Protein AF-A0A6H9L260-F1 (afdb_monomer_lite)

Sequence (245 aa):
MKNQIIHLTITLCLLLTAKIVCAQRAIHHPGGEHRLAELWNWAQKTAREGKKSSGFWIGYSFNRRMAENSWMGSFYSGKQKSVHQLCEVVYGITDDDPYNSDDSDISIKNLARHEIYHGKTGDRIGKDVEKEIAVMFYIERQNTGKFKLEKIKLSNLTLYMNLREAPVYWLGKINTDVSLNFLMKMFIENDETKIQKKLIHAISSHDRPQKVLPFLRKIILGQMKTDSKMRLRNKSRPQQKTITA

Secondary structure (DSSP, 8-state):
-HHHHHHHHHHHHHTS---------PEEPSSSS--HHHHHHHHHHHHHH-SS-SEEEEEEEEEEEEETT---S----S--TTPEEHHHHHHS-----TT-STTHHHHHHHHHHHHHH----TT--PPEEEEEEEEEEEEEEPTTS-EEEEEEEEEETTSEE--TT--EEEEEE--HHHHHHHHHHHHHH---HHHHHHHHHHHHTSS-HHHHHHHHHHHHTTHHHHHHHHHHHHHTS--------

Foldseek 3Di:
DVVVVVVVVVVVVVVPDPPVVPDQAADEDPDDDDQPVVLVVVVVVVQLVDDDDQWAKEKEKEKDKAAPLDWFFDADPDPPVNWDQLCCRYVVDQDPQPQPPPVHSPPSVVVVVVVVPPPDDPPPRHDIDIFIKMWMWIWGQDPVRDIDTDDITIGGSSHTDDRVSHHYHYHYYDYLVSQLVVLLVVLLVDPDPVVNVRSLVVNVRRPCCVPNVVSVVCVVVVVSVVVSVVVVVVVPDPPPPPPDD

Structure (mmCIF, N/CA/C/O backbone):
data_AF-A0A6H9L260-F1
#
_entry.id   AF-A0A6H9L260-F1
#
loop_
_atom_site.group_PDB
_atom_site.id
_atom_site.type_symbol
_atom_site.label_atom_id
_atom_site.label_alt_id
_atom_site.label_comp_id
_atom_site.label_asym_id
_atom_site.label_entity_id
_atom_site.label_seq_id
_atom_site.pdbx_PDB_ins_code
_atom_site.Cartn_x
_atom_site.Cartn_y
_atom_site.Cartn_z
_atom_site.occupancy
_atom_site.B_iso_or_equiv
_atom_site.auth_seq_id
_atom_site.auth_comp_id
_atom_site.auth_asym_id
_atom_site.auth_atom_id
_atom_site.pdbx_PDB_model_num
ATOM 1 N N . MET A 1 1 ? -7.194 -57.797 27.474 1.00 55.44 1 MET A N 1
ATOM 2 C CA . MET A 1 1 ? -7.289 -56.335 27.722 1.00 55.44 1 MET A CA 1
ATOM 3 C C . MET A 1 1 ? -6.075 -55.525 27.255 1.00 55.44 1 MET A C 1
ATOM 5 O O . MET A 1 1 ? -6.280 -54.402 26.822 1.00 55.44 1 MET A O 1
ATOM 9 N N . LYS A 1 2 ? -4.835 -56.051 27.262 1.00 53.38 2 LYS A N 1
ATOM 10 C CA . LYS A 1 2 ? -3.645 -55.299 26.797 1.00 53.38 2 LYS A CA 1
ATOM 11 C C . LYS A 1 2 ? -3.687 -54.872 25.314 1.00 53.38 2 LYS A C 1
ATOM 13 O O . LYS A 1 2 ? -3.240 -53.777 25.001 1.00 53.38 2 LYS A O 1
ATOM 18 N N . ASN A 1 3 ? -4.309 -55.656 24.429 1.00 50.78 3 ASN A N 1
ATOM 19 C CA . ASN A 1 3 ? -4.355 -55.335 22.992 1.00 50.78 3 ASN A CA 1
ATOM 20 C C . ASN A 1 3 ? -5.373 -54.241 22.614 1.00 50.78 3 ASN A C 1
ATOM 22 O O . ASN A 1 3 ? -5.215 -53.620 21.570 1.00 50.78 3 ASN A O 1
ATOM 26 N N . GLN A 1 4 ? -6.378 -53.946 23.450 1.00 54.34 4 GLN A N 1
ATOM 27 C CA . GLN A 1 4 ? -7.312 -52.843 23.167 1.00 54.34 4 GLN A CA 1
ATOM 28 C C . GLN A 1 4 ? -6.761 -51.468 23.562 1.00 54.34 4 GLN A C 1
ATOM 30 O O . GLN A 1 4 ? -7.102 -50.473 22.931 1.00 54.34 4 GLN A O 1
ATOM 35 N N . ILE A 1 5 ? -5.855 -51.410 24.542 1.00 56.38 5 ILE A N 1
ATOM 36 C CA . ILE A 1 5 ? -5.208 -50.154 24.945 1.00 56.38 5 ILE A CA 1
ATOM 37 C C . ILE A 1 5 ? -4.274 -49.659 23.829 1.00 56.38 5 ILE A C 1
ATOM 39 O O . ILE A 1 5 ? -4.262 -48.471 23.542 1.00 56.38 5 ILE A O 1
ATOM 43 N N . ILE A 1 6 ? -3.580 -50.560 23.120 1.00 57.44 6 ILE A N 1
ATOM 44 C CA . ILE A 1 6 ? -2.626 -50.207 22.051 1.00 57.44 6 ILE A CA 1
ATOM 45 C C . ILE A 1 6 ? -3.325 -49.572 20.831 1.00 57.44 6 ILE A C 1
ATOM 47 O O . ILE A 1 6 ? -2.818 -48.603 20.268 1.00 57.44 6 ILE A O 1
ATOM 51 N N . HIS A 1 7 ? -4.515 -50.049 20.448 1.00 51.81 7 HIS A N 1
ATOM 52 C CA . HIS A 1 7 ? -5.265 -49.464 19.327 1.00 51.81 7 HIS A CA 1
ATOM 53 C C . HIS A 1 7 ? -5.872 -48.089 19.652 1.00 51.81 7 HIS A C 1
ATOM 55 O O . HIS A 1 7 ? -5.957 -47.234 18.765 1.00 51.81 7 HIS A O 1
ATOM 61 N N . LEU A 1 8 ? -6.228 -47.827 20.917 1.00 53.00 8 LEU A N 1
ATOM 62 C CA . LEU A 1 8 ? -6.708 -46.504 21.330 1.00 53.00 8 LEU A CA 1
ATOM 63 C C . LEU A 1 8 ? -5.585 -45.454 21.303 1.00 53.00 8 LEU A C 1
ATOM 65 O O . LEU A 1 8 ? -5.822 -44.326 20.872 1.00 53.00 8 LEU A O 1
ATOM 69 N N . THR A 1 9 ? -4.354 -45.818 21.676 1.00 53.03 9 THR A N 1
ATOM 70 C CA . THR A 1 9 ? -3.215 -44.882 21.659 1.00 53.03 9 THR A CA 1
ATOM 71 C C . THR A 1 9 ? -2.769 -44.521 20.240 1.00 53.03 9 THR A C 1
ATOM 73 O O . THR A 1 9 ? -2.438 -43.366 19.984 1.00 53.03 9 THR A O 1
ATOM 76 N N . ILE A 1 10 ? -2.805 -45.466 19.292 1.00 54.44 10 ILE A N 1
ATOM 77 C CA . ILE A 1 10 ? -2.436 -45.204 17.886 1.00 54.44 10 ILE A CA 1
ATOM 78 C C . ILE A 1 10 ? -3.473 -44.297 17.204 1.00 54.44 10 ILE A C 1
ATOM 80 O O . ILE A 1 10 ? -3.107 -43.384 16.465 1.00 54.44 10 ILE A O 1
ATOM 84 N N . THR A 1 11 ? -4.760 -44.475 17.517 1.00 50.69 11 THR A N 1
ATOM 85 C CA . THR A 1 11 ? -5.829 -43.614 16.981 1.00 50.69 11 THR A CA 1
ATOM 86 C C . THR A 1 11 ? -5.776 -42.204 17.586 1.00 50.69 11 THR A C 1
ATOM 88 O O . THR A 1 11 ? -5.992 -41.218 16.883 1.00 50.69 11 THR A O 1
ATOM 91 N N . LEU A 1 12 ? -5.399 -42.079 18.864 1.00 47.78 12 LEU A N 1
ATOM 92 C CA . LEU A 1 12 ? -5.212 -40.781 19.522 1.00 47.78 12 LEU A CA 1
ATOM 93 C C . LEU A 1 12 ? -3.958 -40.037 19.015 1.00 47.78 12 LEU A C 1
ATOM 95 O O . LEU A 1 12 ? -3.972 -38.811 18.935 1.00 47.78 12 LEU A O 1
ATOM 99 N N . CYS A 1 13 ? -2.913 -40.756 18.585 1.00 47.28 13 CYS A N 1
ATOM 100 C CA . CYS A 1 13 ? -1.730 -40.165 17.944 1.00 47.28 13 CYS A CA 1
ATOM 101 C C . CYS A 1 13 ? -1.973 -39.694 16.498 1.00 47.28 13 CYS A C 1
ATOM 103 O O . CYS A 1 13 ? -1.289 -38.786 16.041 1.00 47.28 13 CYS A O 1
ATOM 105 N N . LEU A 1 14 ? -2.963 -40.231 15.780 1.00 46.66 14 LEU A N 1
ATOM 106 C CA . LEU A 1 14 ? -3.355 -39.721 14.453 1.00 46.66 14 LEU A CA 1
ATOM 107 C C . LEU A 1 14 ? -4.236 -38.460 14.522 1.00 46.66 14 LEU A C 1
ATOM 109 O O . LEU A 1 14 ? -4.365 -37.740 13.534 1.00 46.66 14 LEU A O 1
ATOM 113 N N . LEU A 1 15 ? -4.779 -38.145 15.703 1.00 46.59 15 LEU A N 1
ATOM 114 C CA . LEU A 1 15 ? -5.421 -36.864 16.016 1.00 46.59 15 LEU A CA 1
ATOM 115 C C . LEU A 1 15 ? -4.439 -35.821 16.586 1.00 46.59 15 LEU A C 1
ATOM 117 O O . LEU A 1 15 ? -4.851 -34.688 16.858 1.00 46.59 15 LEU A O 1
ATOM 121 N N . LEU A 1 16 ? -3.137 -36.140 16.703 1.00 47.12 16 LEU A N 1
ATOM 122 C CA . LEU A 1 16 ? -2.085 -35.130 16.845 1.00 47.12 16 LEU A CA 1
ATOM 123 C C . LEU A 1 16 ? -1.925 -34.391 15.515 1.00 47.12 16 LEU A C 1
ATOM 125 O O . LEU A 1 16 ? -1.068 -34.681 14.690 1.00 47.12 16 LEU A O 1
ATOM 129 N N . THR A 1 17 ? -2.798 -33.405 15.343 1.00 52.72 17 THR A N 1
ATOM 130 C CA . THR A 1 17 ? -2.508 -32.110 14.735 1.00 52.72 17 THR A CA 1
ATOM 131 C C . THR A 1 17 ? -1.446 -32.162 13.640 1.00 52.72 17 THR A C 1
ATOM 133 O O . THR A 1 17 ? -0.288 -31.798 13.864 1.00 52.72 17 THR A O 1
ATOM 136 N N . ALA A 1 18 ? -1.871 -32.485 12.419 1.00 48.50 18 ALA A N 1
ATOM 137 C CA . ALA A 1 18 ? -1.293 -31.834 11.258 1.00 48.50 18 ALA A CA 1
ATOM 138 C C . ALA A 1 18 ? -1.494 -30.325 11.466 1.00 48.50 18 ALA A C 1
ATOM 140 O O . ALA A 1 18 ? -2.486 -29.733 11.041 1.00 48.50 18 ALA A O 1
ATOM 141 N N . LYS A 1 19 ? -0.568 -29.687 12.190 1.00 45.78 19 LYS A N 1
ATOM 142 C CA . LYS A 1 19 ? -0.302 -28.267 12.031 1.00 45.78 19 LYS A CA 1
ATOM 143 C C . LYS A 1 19 ? 0.258 -28.165 10.628 1.00 45.78 19 LYS A C 1
ATOM 145 O O . LYS A 1 19 ? 1.468 -28.160 10.436 1.00 45.78 19 LYS A O 1
ATOM 150 N N . ILE A 1 20 ? -0.641 -28.190 9.648 1.00 50.94 20 ILE A N 1
ATOM 151 C CA . ILE A 1 20 ? -0.331 -27.759 8.303 1.00 50.94 20 ILE A CA 1
ATOM 152 C C . ILE A 1 20 ? 0.164 -26.340 8.532 1.00 50.94 20 ILE A C 1
ATOM 154 O O . ILE A 1 20 ? -0.606 -25.450 8.901 1.00 50.94 20 ILE A O 1
ATOM 158 N N . VAL A 1 21 ? 1.482 -26.171 8.452 1.00 50.50 21 VAL A N 1
ATOM 159 C CA . VAL A 1 21 ? 2.114 -24.866 8.367 1.00 50.50 21 VAL A CA 1
ATOM 160 C C . VAL A 1 21 ? 1.672 -24.353 7.008 1.00 50.50 21 VAL A C 1
ATOM 162 O O . VAL A 1 21 ? 2.345 -24.531 6.000 1.00 50.50 21 VAL A O 1
ATOM 165 N N . CYS A 1 22 ? 0.445 -23.840 6.949 1.00 55.22 22 CYS A N 1
ATOM 166 C CA . CYS A 1 22 ? -0.025 -23.122 5.792 1.00 55.22 22 CYS A CA 1
ATOM 167 C C . CYS A 1 22 ? 0.847 -21.879 5.741 1.00 55.22 22 CYS A C 1
ATOM 169 O O . CYS A 1 22 ? 0.675 -20.968 6.553 1.00 55.22 22 CYS A O 1
ATOM 171 N N . ALA A 1 23 ? 1.808 -21.883 4.817 1.00 68.00 23 ALA A N 1
ATOM 172 C CA . ALA A 1 23 ? 2.490 -20.676 4.398 1.00 68.00 23 ALA A CA 1
ATOM 173 C C . ALA A 1 23 ? 1.435 -19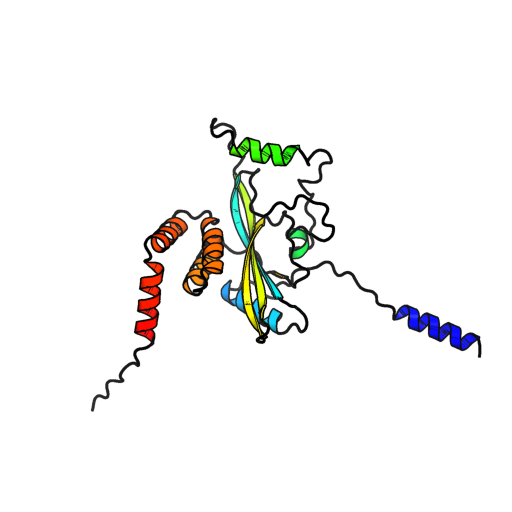.576 4.228 1.00 68.00 23 ALA A C 1
ATOM 175 O O . ALA A 1 23 ? 0.356 -19.811 3.669 1.00 68.00 23 ALA A O 1
ATOM 176 N N . GLN A 1 24 ? 1.707 -18.408 4.806 1.00 84.25 24 GLN A N 1
ATOM 177 C CA . GLN A 1 24 ? 0.787 -17.283 4.787 1.00 84.25 24 GLN A CA 1
ATOM 178 C C . GLN A 1 24 ? 0.484 -16.928 3.328 1.00 84.25 24 GLN A C 1
ATOM 180 O O . GLN A 1 24 ? 1.337 -16.390 2.633 1.00 84.25 24 GLN A O 1
ATOM 185 N N . ARG A 1 25 ? -0.726 -17.244 2.860 1.00 89.31 25 ARG A N 1
ATOM 186 C CA . ARG A 1 25 ? -1.161 -16.992 1.483 1.00 89.31 25 ARG A CA 1
ATOM 187 C C . ARG A 1 25 ? -2.170 -15.856 1.454 1.00 89.31 25 ARG A C 1
ATOM 189 O O . ARG A 1 25 ? -3.040 -15.766 2.323 1.00 89.31 25 ARG A O 1
ATOM 196 N N . ALA A 1 26 ? -2.058 -14.991 0.453 1.00 94.25 26 ALA A N 1
ATOM 197 C CA . ALA A 1 26 ? -3.033 -13.941 0.236 1.00 94.25 26 ALA A CA 1
ATOM 198 C C . ALA A 1 26 ? -4.393 -14.514 -0.192 1.00 94.25 26 ALA A C 1
ATOM 200 O O . ALA A 1 26 ? -4.488 -15.456 -0.979 1.00 94.25 26 ALA A O 1
ATOM 201 N N . ILE A 1 27 ? -5.452 -13.902 0.328 1.00 95.50 27 ILE A N 1
ATOM 202 C CA . ILE A 1 27 ? -6.843 -14.151 -0.027 1.00 95.50 27 ILE A CA 1
ATOM 203 C C . ILE A 1 27 ? -7.197 -13.172 -1.144 1.00 95.50 27 ILE A C 1
ATOM 205 O O . ILE A 1 27 ? -7.106 -11.955 -0.962 1.00 95.50 27 ILE A O 1
ATOM 209 N N . HIS A 1 28 ? -7.599 -13.704 -2.292 1.00 95.31 28 HIS A N 1
ATOM 210 C CA . HIS A 1 28 ? -7.960 -12.923 -3.475 1.00 95.31 28 HIS A CA 1
ATOM 211 C C . HIS A 1 28 ? -9.476 -12.784 -3.594 1.00 95.31 28 HIS A C 1
ATOM 213 O O . HIS A 1 28 ? -10.229 -13.641 -3.124 1.00 95.31 28 HIS A O 1
ATOM 219 N N . HIS A 1 29 ? -9.925 -11.698 -4.222 1.00 92.50 29 HIS A N 1
ATOM 220 C CA . HIS A 1 29 ? -11.338 -11.517 -4.542 1.00 92.50 29 HIS A CA 1
ATOM 221 C C . HIS A 1 29 ? -11.786 -12.598 -5.550 1.00 92.50 29 HIS A C 1
ATOM 223 O O . HIS A 1 29 ? -11.105 -12.786 -6.555 1.00 92.50 29 HIS A O 1
ATOM 229 N N . PRO A 1 30 ? -12.918 -13.298 -5.339 1.00 86.50 30 PRO A N 1
ATOM 230 C CA . PRO A 1 30 ? -13.344 -14.418 -6.193 1.00 86.50 30 PRO A CA 1
ATOM 231 C C . PRO A 1 30 ? -13.945 -14.009 -7.557 1.00 86.50 30 PRO A C 1
ATOM 233 O O . PRO A 1 30 ? -14.466 -14.859 -8.271 1.00 86.50 30 PRO A O 1
ATOM 236 N N . GLY A 1 31 ? -13.926 -12.723 -7.915 1.00 75.56 31 GLY A N 1
ATOM 237 C CA . GLY A 1 31 ? -14.635 -12.145 -9.071 1.00 75.56 31 GLY A CA 1
ATOM 238 C C . GLY A 1 31 ? -13.779 -11.178 -9.898 1.00 75.56 31 GLY A C 1
ATOM 239 O O . GLY A 1 31 ? -12.718 -10.774 -9.429 1.00 75.56 31 GLY A O 1
ATOM 240 N N . GLY A 1 32 ? -14.256 -10.846 -11.108 1.00 71.56 32 GLY A N 1
ATOM 241 C CA . GLY A 1 32 ? -13.539 -10.164 -12.202 1.00 71.56 32 GLY A CA 1
ATOM 242 C C . GLY A 1 32 ? -13.215 -8.673 -12.016 1.00 71.56 32 GLY A C 1
ATOM 243 O O . GLY A 1 32 ? -12.833 -8.231 -10.937 1.00 71.56 32 GLY A O 1
ATOM 244 N N . GLU A 1 33 ? -13.294 -7.884 -13.095 1.00 76.12 33 GLU A N 1
ATOM 245 C CA . GLU A 1 33 ? -12.921 -6.462 -13.066 1.00 76.12 33 GLU A CA 1
ATOM 246 C C . GLU A 1 33 ? -13.876 -5.644 -12.181 1.00 76.12 33 GLU A C 1
ATOM 248 O O . GLU A 1 33 ? -15.001 -5.320 -12.560 1.00 76.12 33 GLU A O 1
ATOM 253 N N . HIS A 1 34 ? -13.410 -5.289 -10.985 1.00 86.56 34 HIS A N 1
ATOM 254 C CA . HIS A 1 34 ? -14.142 -4.474 -10.020 1.00 86.56 34 HIS A CA 1
ATOM 255 C C . HIS A 1 34 ? -13.443 -3.136 -9.786 1.00 86.56 34 HIS A C 1
ATOM 257 O O . HIS A 1 34 ? -12.225 -2.996 -9.931 1.00 86.56 34 HIS A O 1
ATOM 263 N N . ARG A 1 35 ? -14.206 -2.126 -9.356 1.00 93.62 35 ARG A N 1
ATOM 264 C CA . ARG A 1 35 ? -13.612 -0.842 -8.961 1.00 93.62 35 ARG A CA 1
ATOM 265 C C . ARG A 1 35 ? -12.809 -1.034 -7.676 1.00 93.62 35 ARG A C 1
ATOM 267 O O . ARG A 1 35 ? -13.259 -1.707 -6.754 1.00 93.62 35 ARG A O 1
ATOM 274 N N . LEU A 1 36 ? -11.668 -0.350 -7.547 1.00 95.00 36 LEU A N 1
ATOM 275 C CA . LEU A 1 36 ? -10.809 -0.453 -6.355 1.00 95.00 36 LEU A CA 1
ATOM 276 C C . LEU A 1 36 ? -11.572 -0.216 -5.035 1.00 95.00 36 LEU A C 1
ATOM 278 O O . LEU A 1 36 ? -11.308 -0.877 -4.037 1.00 95.00 36 LEU A O 1
ATOM 282 N N . ALA A 1 37 ? -12.559 0.685 -5.025 1.00 94.44 37 ALA A N 1
ATOM 283 C CA . ALA A 1 37 ? -13.394 0.925 -3.847 1.00 94.44 37 ALA A CA 1
ATOM 284 C C . ALA A 1 37 ? -14.273 -0.283 -3.460 1.00 94.44 37 ALA A C 1
ATOM 286 O O . ALA A 1 37 ? -14.493 -0.524 -2.275 1.00 94.44 37 ALA A O 1
ATOM 287 N N . GLU A 1 38 ? -14.766 -1.047 -4.435 1.00 95.38 38 GLU A N 1
ATOM 288 C CA . GLU A 1 38 ? -15.566 -2.258 -4.206 1.00 95.38 38 GLU A CA 1
ATOM 289 C C . GLU A 1 38 ? -14.686 -3.379 -3.653 1.00 95.38 38 GLU A C 1
ATOM 291 O O . GLU A 1 38 ? -15.019 -3.966 -2.625 1.00 95.38 38 GLU A O 1
ATOM 296 N N . LEU A 1 39 ? -13.513 -3.586 -4.260 1.00 96.69 39 LEU A N 1
ATOM 297 C CA . LEU A 1 39 ? -12.503 -4.539 -3.792 1.00 96.69 39 LEU A CA 1
ATOM 298 C C . LEU A 1 39 ? -12.047 -4.223 -2.361 1.00 96.69 39 LEU A C 1
ATOM 300 O O . LEU A 1 39 ? -11.967 -5.106 -1.508 1.00 96.69 39 LEU A O 1
ATOM 304 N N . TRP A 1 40 ? -11.822 -2.942 -2.065 1.00 97.12 40 TRP A N 1
ATOM 305 C CA . TRP A 1 40 ? -11.485 -2.472 -0.723 1.00 97.12 40 TRP A CA 1
ATOM 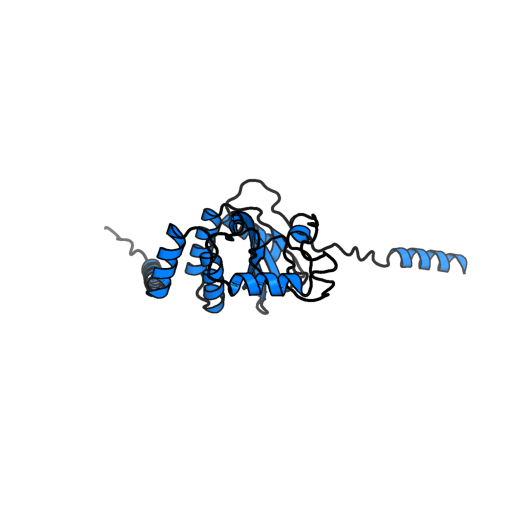306 C C . TRP A 1 40 ? -12.589 -2.783 0.299 1.00 97.12 40 TRP A C 1
ATOM 308 O O . TRP A 1 40 ? -12.309 -3.224 1.417 1.00 97.12 40 TRP A O 1
ATOM 318 N N . ASN A 1 41 ? -13.853 -2.575 -0.075 1.00 95.81 41 ASN A N 1
ATOM 319 C CA . ASN A 1 41 ? -14.996 -2.880 0.785 1.00 95.81 41 ASN A CA 1
ATOM 320 C C . ASN A 1 41 ? -15.157 -4.385 1.010 1.00 95.81 41 ASN A C 1
ATOM 322 O O . ASN A 1 41 ? -15.395 -4.801 2.145 1.00 95.81 41 ASN A O 1
ATOM 326 N N . TRP A 1 42 ? -14.982 -5.198 -0.034 1.00 96.38 42 TRP A N 1
ATOM 327 C CA . TRP A 1 42 ? -14.973 -6.654 0.085 1.00 96.38 42 TRP A CA 1
ATOM 328 C C . TRP A 1 42 ? -13.892 -7.128 1.057 1.00 96.38 42 TRP A C 1
ATOM 330 O O . TRP A 1 42 ? -14.194 -7.895 1.971 1.00 96.38 42 TRP A O 1
ATOM 340 N N . ALA A 1 43 ? -12.659 -6.638 0.912 1.00 96.56 43 ALA A N 1
ATOM 341 C CA . ALA A 1 43 ? -11.553 -7.046 1.768 1.00 96.56 43 ALA A CA 1
ATOM 342 C C . ALA A 1 43 ? -11.824 -6.686 3.234 1.00 96.56 43 ALA A C 1
ATOM 344 O O . ALA A 1 43 ? -11.660 -7.522 4.119 1.00 96.56 43 ALA A O 1
ATOM 345 N N . GLN A 1 44 ? -12.332 -5.477 3.501 1.00 95.56 44 GLN A N 1
ATOM 346 C CA . GLN A 1 44 ? -12.735 -5.092 4.854 1.00 95.56 44 GLN A CA 1
ATOM 347 C C . GLN A 1 44 ? -13.867 -5.963 5.408 1.00 95.56 44 GLN A C 1
ATOM 349 O O . GLN A 1 44 ? -13.818 -6.329 6.580 1.00 95.56 44 GLN A O 1
ATOM 354 N N . LYS A 1 45 ? -14.895 -6.266 4.608 1.00 95.06 45 LYS A N 1
ATOM 355 C CA . LYS A 1 45 ? -16.025 -7.098 5.042 1.00 95.06 45 LYS A CA 1
ATOM 356 C C . LYS A 1 45 ? -15.549 -8.511 5.383 1.00 95.06 45 LYS A C 1
ATOM 358 O O . LYS A 1 45 ? -15.742 -8.955 6.510 1.00 95.06 45 LYS A O 1
ATOM 363 N N . THR A 1 46 ? -14.844 -9.146 4.451 1.00 94.75 46 THR A N 1
ATOM 364 C CA . THR A 1 46 ? -14.305 -10.505 4.599 1.00 94.75 46 THR A CA 1
ATOM 365 C C . THR A 1 46 ? -13.379 -10.602 5.811 1.00 94.75 46 THR A C 1
ATOM 367 O O . THR A 1 46 ? -13.495 -11.517 6.622 1.00 94.75 46 THR A O 1
ATOM 370 N N . ALA A 1 47 ? -12.516 -9.603 6.014 1.00 93.50 47 ALA A N 1
ATOM 371 C CA . ALA A 1 47 ? -11.615 -9.577 7.158 1.00 93.50 47 ALA A CA 1
ATOM 372 C C . ALA A 1 47 ? -12.320 -9.466 8.512 1.00 93.50 47 ALA A C 1
ATOM 374 O O . ALA A 1 47 ? -11.859 -10.048 9.493 1.00 93.50 47 ALA A O 1
ATOM 375 N N . ARG A 1 48 ? -13.438 -8.735 8.577 1.00 91.12 48 ARG A N 1
ATOM 376 C CA . ARG A 1 48 ? -14.226 -8.557 9.806 1.00 91.12 48 ARG A CA 1
ATOM 377 C C . ARG A 1 48 ? -15.029 -9.799 10.183 1.00 91.12 48 ARG A C 1
ATOM 379 O O . ARG A 1 48 ? -15.303 -9.994 11.363 1.00 91.12 48 ARG A O 1
ATOM 386 N N . GLU A 1 49 ? -15.398 -10.620 9.205 1.00 90.56 49 GLU A N 1
ATOM 387 C CA . GLU A 1 49 ? -16.086 -11.898 9.429 1.00 90.56 49 GLU A CA 1
ATOM 388 C C . GLU A 1 49 ? -15.128 -12.975 9.988 1.00 90.56 49 GLU A C 1
ATOM 390 O O . GLU A 1 49 ? -15.559 -13.916 10.661 1.00 90.56 49 GLU A O 1
ATOM 395 N N . GLY A 1 50 ? -13.813 -12.805 9.798 1.00 83.62 50 GLY A N 1
ATOM 396 C CA . GLY A 1 50 ? -12.775 -13.664 10.369 1.00 83.62 50 GLY A CA 1
ATOM 397 C C . GLY A 1 50 ? -12.660 -13.541 11.897 1.00 83.62 50 GLY A C 1
ATOM 398 O O . GLY A 1 50 ? -12.442 -12.465 12.447 1.00 83.62 50 GLY A O 1
ATOM 399 N N . LYS A 1 51 ? -12.755 -14.664 12.622 1.00 65.12 51 LYS A N 1
ATOM 400 C CA . LYS A 1 51 ? -12.941 -14.659 14.090 1.00 65.12 51 LYS A CA 1
ATOM 401 C C . LYS A 1 51 ? -11.680 -14.499 14.962 1.00 65.12 51 LYS A C 1
ATOM 403 O O . LYS A 1 51 ? -11.822 -14.547 16.181 1.00 65.12 51 LYS A O 1
ATOM 408 N N . LYS A 1 52 ? -10.459 -14.344 14.426 1.00 70.75 52 LYS A N 1
ATOM 409 C CA . LYS A 1 52 ? -9.237 -14.572 15.245 1.00 70.75 52 LYS A CA 1
ATOM 410 C C . LYS A 1 52 ? -8.025 -13.652 15.047 1.00 70.75 52 LYS A C 1
ATOM 412 O O . LYS A 1 52 ? -7.014 -13.904 15.694 1.00 70.75 52 LYS A O 1
ATOM 417 N N . SER A 1 53 ? -8.071 -12.598 14.230 1.00 77.75 53 SER A N 1
ATOM 418 C CA . SER A 1 53 ? -6.877 -11.759 14.027 1.00 77.75 53 SER A CA 1
ATOM 419 C C . SER A 1 53 ? -6.904 -10.445 14.821 1.00 77.75 53 SER A C 1
ATOM 421 O O . SER A 1 53 ? -7.942 -9.798 14.976 1.00 77.75 53 SER A O 1
ATOM 423 N N . SER A 1 54 ? -5.733 -10.036 15.321 1.00 90.25 54 SER A N 1
ATOM 424 C CA . SER A 1 54 ? -5.491 -8.705 15.906 1.00 90.25 54 SER A CA 1
ATOM 425 C C . SER A 1 54 ? -5.496 -7.594 14.848 1.00 90.25 54 SER A C 1
ATOM 427 O O . SER A 1 54 ? -5.574 -6.411 15.167 1.00 90.25 54 SER A O 1
ATOM 429 N N . GLY A 1 55 ? -5.451 -7.972 13.574 1.00 94.56 55 GLY A N 1
ATOM 430 C CA . GLY A 1 55 ? -5.509 -7.085 12.428 1.00 94.56 55 GLY A CA 1
ATOM 431 C C . GLY A 1 55 ? -5.387 -7.865 11.129 1.00 94.56 55 GLY A C 1
ATOM 432 O O . GLY A 1 55 ? -5.348 -9.097 11.120 1.00 94.56 55 GLY A O 1
ATOM 433 N N . PHE A 1 56 ? -5.353 -7.149 10.019 1.00 96.25 56 PHE A N 1
ATOM 434 C CA . PHE A 1 56 ? -5.193 -7.725 8.691 1.00 96.25 56 PHE A CA 1
ATOM 435 C C . PHE A 1 56 ? -4.549 -6.715 7.748 1.00 96.25 56 PHE A C 1
ATOM 437 O O . PHE A 1 56 ? -4.560 -5.506 7.996 1.00 96.25 56 PHE A O 1
ATOM 444 N N . TRP A 1 57 ? -3.981 -7.223 6.661 1.00 97.31 57 TRP A N 1
ATOM 445 C CA . TRP A 1 57 ? -3.466 -6.419 5.567 1.00 97.31 57 TRP A CA 1
ATOM 446 C C . TRP A 1 57 ? -4.466 -6.386 4.421 1.00 97.31 57 TRP A C 1
ATOM 448 O O . TRP A 1 57 ? -4.995 -7.423 4.036 1.00 97.31 57 TRP A O 1
ATOM 458 N N . ILE A 1 58 ? -4.683 -5.211 3.842 1.00 98.12 58 ILE A N 1
ATOM 459 C CA . ILE A 1 58 ? -5.242 -5.072 2.497 1.00 98.12 58 ILE A CA 1
ATOM 460 C C . ILE A 1 58 ? -4.114 -4.578 1.599 1.00 98.12 58 ILE A C 1
ATOM 462 O O . ILE A 1 58 ? -3.418 -3.631 1.967 1.00 98.12 58 ILE A O 1
ATOM 466 N N . GLY A 1 59 ? -3.911 -5.213 0.452 1.00 97.94 59 GLY A N 1
ATOM 467 C CA . GLY A 1 59 ? -2.828 -4.891 -0.467 1.00 97.94 59 GLY A CA 1
ATOM 468 C C . GLY A 1 59 ? -3.290 -4.844 -1.911 1.00 97.94 59 GLY A C 1
ATOM 469 O O . GLY A 1 59 ? -4.172 -5.598 -2.303 1.00 97.94 59 GLY A O 1
ATOM 470 N N . TYR A 1 60 ? -2.687 -3.972 -2.704 1.00 98.00 60 TYR A N 1
ATOM 471 C CA . TYR A 1 60 ? -2.796 -3.991 -4.161 1.00 98.00 60 TYR A CA 1
ATOM 472 C C . TYR A 1 60 ? -1.467 -3.550 -4.767 1.00 98.00 60 TYR A C 1
ATOM 474 O O . TYR A 1 60 ? -0.635 -2.977 -4.057 1.00 98.00 60 TYR A O 1
ATOM 482 N N . SER A 1 61 ? -1.265 -3.765 -6.063 1.00 97.69 61 SER A N 1
ATOM 483 C CA . SER A 1 61 ? -0.070 -3.291 -6.767 1.00 97.69 61 SER A CA 1
ATOM 484 C C . SER A 1 61 ? -0.375 -2.316 -7.899 1.00 97.69 61 SER A C 1
ATOM 486 O O . SER A 1 61 ? -1.503 -2.227 -8.374 1.00 97.69 61 SER A O 1
ATOM 488 N N . PHE A 1 62 ? 0.631 -1.558 -8.329 1.00 97.38 62 PHE A N 1
ATOM 489 C CA . PHE A 1 62 ? 0.596 -0.740 -9.541 1.00 97.38 62 PHE A CA 1
ATOM 490 C C . PHE A 1 62 ? 1.980 -0.709 -10.203 1.00 97.38 62 PHE A C 1
ATOM 492 O O . PHE A 1 62 ? 2.994 -0.955 -9.549 1.00 97.38 62 PHE A O 1
ATOM 499 N N . ASN A 1 63 ? 2.033 -0.385 -11.497 1.00 96.38 63 ASN A N 1
ATOM 500 C CA . ASN A 1 63 ? 3.301 -0.240 -12.213 1.00 96.38 63 ASN A CA 1
ATOM 501 C C . ASN A 1 63 ? 3.916 1.142 -11.983 1.00 96.38 63 ASN A C 1
ATOM 503 O O . ASN A 1 63 ? 3.236 2.175 -12.062 1.00 96.38 63 ASN A O 1
ATOM 507 N N . ARG A 1 64 ? 5.230 1.156 -11.772 1.00 94.75 64 ARG A N 1
ATOM 508 C CA . ARG A 1 64 ? 6.049 2.361 -11.707 1.00 94.75 64 ARG A CA 1
ATOM 509 C C . ARG A 1 64 ? 7.300 2.187 -12.558 1.00 94.75 64 ARG A C 1
ATOM 511 O O . ARG A 1 64 ? 7.979 1.172 -12.449 1.00 94.75 64 ARG A O 1
ATOM 518 N N . ARG A 1 65 ? 7.638 3.214 -13.336 1.00 93.19 65 ARG A N 1
ATOM 519 C CA . ARG A 1 65 ? 8.930 3.312 -14.012 1.00 93.19 65 ARG A CA 1
ATOM 520 C C . ARG A 1 65 ? 9.998 3.780 -13.020 1.00 93.19 65 ARG A C 1
ATOM 522 O O . ARG A 1 65 ? 9.791 4.751 -12.287 1.00 93.19 65 ARG A O 1
ATOM 529 N N . MET A 1 66 ? 11.102 3.050 -12.944 1.00 89.94 66 MET A N 1
ATOM 530 C CA . MET A 1 66 ? 12.246 3.372 -12.091 1.00 89.94 66 MET A CA 1
ATOM 531 C C . MET A 1 66 ? 13.520 2.747 -12.654 1.00 89.94 66 MET A C 1
ATOM 533 O O . MET A 1 66 ? 13.438 1.822 -13.458 1.00 89.94 66 MET A O 1
ATOM 537 N N . ALA A 1 67 ? 14.685 3.215 -12.208 1.00 89.31 67 ALA A N 1
ATOM 538 C CA . ALA A 1 67 ? 15.946 2.609 -12.616 1.00 89.31 67 ALA A CA 1
ATOM 539 C C . ALA A 1 67 ? 15.997 1.125 -12.207 1.00 89.31 67 ALA A C 1
ATOM 541 O O . ALA A 1 67 ? 15.485 0.728 -11.153 1.00 89.31 67 ALA A O 1
ATOM 542 N N . GLU A 1 68 ? 16.632 0.304 -13.037 1.00 84.38 68 GLU A N 1
ATOM 543 C CA . GLU A 1 68 ? 16.786 -1.141 -12.841 1.00 84.38 68 GLU A CA 1
ATOM 544 C C . GLU A 1 68 ? 17.363 -1.508 -11.469 1.00 84.38 68 GLU A C 1
ATOM 546 O O . GLU A 1 68 ? 16.858 -2.421 -10.818 1.00 84.38 68 GLU A O 1
ATOM 551 N N . ASN A 1 69 ? 18.296 -0.709 -10.952 1.00 83.38 69 ASN A N 1
ATOM 552 C CA . ASN A 1 69 ? 18.918 -0.903 -9.638 1.00 83.38 69 ASN A CA 1
ATOM 553 C C . ASN A 1 69 ? 18.234 -0.108 -8.516 1.00 83.38 69 ASN A C 1
ATOM 555 O O . ASN A 1 69 ? 18.799 0.113 -7.451 1.00 83.38 69 ASN A O 1
ATOM 559 N N . SER A 1 70 ? 17.016 0.384 -8.740 1.00 85.38 70 SER A N 1
ATOM 560 C CA . SER A 1 70 ? 16.241 1.072 -7.710 1.00 85.38 70 SER A CA 1
ATOM 561 C C . SER A 1 70 ? 15.170 0.163 -7.132 1.00 85.38 70 SER A C 1
ATOM 563 O O . SER A 1 70 ? 14.475 -0.561 -7.849 1.00 85.38 70 SER A O 1
ATOM 565 N N . TRP A 1 71 ? 14.966 0.272 -5.824 1.00 86.69 71 TRP A N 1
ATOM 566 C CA . TRP A 1 71 ? 13.900 -0.424 -5.115 1.00 86.69 71 TRP A CA 1
ATOM 567 C C . TRP A 1 71 ? 13.175 0.523 -4.166 1.00 86.69 71 TRP A C 1
ATOM 569 O O . TRP A 1 71 ? 13.693 1.551 -3.732 1.00 86.69 71 TRP A O 1
ATOM 579 N N . MET A 1 72 ? 11.947 0.155 -3.844 1.00 86.94 72 MET A N 1
ATOM 580 C CA . MET A 1 72 ? 11.060 0.854 -2.939 1.00 86.94 72 MET A CA 1
ATOM 581 C C . MET A 1 72 ? 10.618 -0.124 -1.863 1.00 86.94 72 MET A C 1
ATOM 583 O O . MET A 1 72 ? 9.922 -1.087 -2.154 1.00 86.94 72 MET A O 1
ATOM 587 N N . GLY A 1 73 ? 11.009 0.121 -0.617 1.00 85.12 73 GLY A N 1
ATOM 588 C CA . GLY A 1 73 ? 10.663 -0.750 0.499 1.00 85.12 73 GLY A CA 1
ATOM 589 C C . GLY A 1 73 ? 11.665 -0.652 1.636 1.00 85.12 73 GLY A C 1
ATOM 590 O O . GLY A 1 73 ? 12.579 0.171 1.619 1.00 85.12 73 GLY A O 1
ATOM 591 N N . SER A 1 74 ? 11.469 -1.481 2.656 1.00 71.19 74 SER A N 1
ATOM 592 C CA . SER A 1 74 ? 12.457 -1.656 3.717 1.00 71.19 74 SER A CA 1
ATOM 593 C C . SER A 1 74 ? 13.297 -2.884 3.406 1.00 71.19 74 SER A C 1
ATOM 595 O O . SER A 1 74 ? 12.751 -3.977 3.293 1.00 71.19 74 SER A O 1
ATOM 597 N N . PHE A 1 75 ? 14.611 -2.705 3.308 1.00 65.38 75 PHE A N 1
ATOM 598 C CA . PHE A 1 75 ? 15.544 -3.822 3.241 1.00 65.38 75 PHE A CA 1
ATOM 599 C C . PHE A 1 75 ? 15.687 -4.416 4.640 1.00 65.38 75 PHE A C 1
ATOM 601 O O . PHE A 1 75 ? 16.083 -3.724 5.583 1.00 65.38 75 PHE A O 1
ATOM 608 N N . TYR A 1 76 ? 15.335 -5.687 4.785 1.00 62.94 76 TYR A N 1
ATOM 609 C CA . TYR A 1 76 ? 15.599 -6.429 6.006 1.00 62.94 76 TYR A CA 1
ATOM 610 C C . TYR A 1 76 ? 16.982 -7.067 5.880 1.00 62.94 76 TYR A C 1
ATOM 612 O O . TYR A 1 76 ? 17.146 -8.075 5.208 1.00 62.94 76 TYR A O 1
ATOM 620 N N . SER A 1 77 ? 17.990 -6.464 6.516 1.00 49.75 77 SER A N 1
ATOM 621 C CA . SER A 1 77 ? 19.309 -7.082 6.668 1.00 49.75 77 SER A CA 1
ATOM 622 C C . SER A 1 77 ? 19.265 -8.022 7.871 1.00 49.75 77 SER A C 1
ATOM 624 O O . SER A 1 77 ? 19.497 -7.597 9.005 1.00 49.75 77 SER A O 1
ATOM 626 N N . GLY A 1 78 ? 18.881 -9.276 7.667 1.00 52.62 78 GLY A N 1
ATOM 627 C CA . GLY A 1 78 ? 18.967 -10.262 8.735 1.00 52.62 78 GLY A CA 1
ATOM 628 C C . GLY A 1 78 ? 18.268 -11.572 8.422 1.00 52.62 78 GLY A C 1
ATOM 629 O O . GLY A 1 78 ? 17.218 -11.592 7.790 1.00 52.62 78 GLY A O 1
ATOM 630 N N . LYS A 1 79 ? 18.837 -12.657 8.960 1.00 51.50 79 LYS A N 1
ATOM 631 C CA . LYS A 1 79 ? 18.346 -14.045 8.929 1.00 51.50 79 LYS A CA 1
ATOM 632 C C . LYS A 1 79 ? 17.025 -14.236 9.703 1.00 51.50 79 LYS A C 1
ATOM 634 O O . LYS A 1 79 ? 16.903 -15.155 10.514 1.00 51.50 79 LYS A O 1
ATOM 639 N N . GLN A 1 80 ? 16.034 -13.358 9.532 1.00 60.66 80 GLN A N 1
ATOM 640 C CA . GLN A 1 80 ? 14.700 -13.586 10.082 1.00 60.66 80 GLN A CA 1
ATOM 641 C C . GLN A 1 80 ? 13.999 -14.645 9.232 1.00 60.66 80 GLN A C 1
ATOM 643 O O . GLN A 1 80 ? 13.420 -14.343 8.196 1.00 60.66 80 GLN A O 1
ATOM 648 N N . LYS A 1 81 ? 14.023 -15.888 9.725 1.00 57.41 81 LYS A N 1
ATOM 649 C CA . LYS A 1 81 ? 13.399 -17.082 9.124 1.00 57.41 81 LYS A CA 1
ATOM 650 C C . LYS A 1 81 ? 11.884 -16.976 8.856 1.00 57.41 81 LYS A C 1
ATOM 652 O O . LYS A 1 81 ? 11.309 -17.924 8.347 1.00 57.41 81 LYS A O 1
ATOM 657 N N . SER A 1 82 ? 11.231 -15.879 9.241 1.00 65.06 82 SER A N 1
ATOM 658 C CA . SER A 1 82 ? 9.777 -15.685 9.144 1.00 65.06 82 SER A CA 1
ATOM 659 C C . SER A 1 82 ? 9.355 -14.569 8.187 1.00 65.06 82 SER A C 1
ATOM 661 O O . SER A 1 82 ? 8.198 -14.146 8.211 1.00 65.06 82 SER A O 1
ATOM 663 N N . VAL A 1 83 ? 10.277 -14.041 7.377 1.00 77.81 83 VAL A N 1
ATOM 664 C CA . VAL A 1 83 ? 9.942 -13.019 6.384 1.00 77.81 83 VAL A CA 1
ATOM 665 C C . VAL A 1 83 ? 9.904 -13.667 5.009 1.00 77.81 83 VAL A C 1
ATOM 667 O O . VAL A 1 83 ? 10.906 -14.198 4.550 1.00 77.81 83 VAL A O 1
ATOM 670 N N . HIS A 1 84 ? 8.742 -13.602 4.369 1.00 85.56 84 HIS A N 1
ATOM 671 C CA . HIS A 1 84 ? 8.531 -14.064 3.001 1.00 85.56 84 HIS A CA 1
ATOM 672 C C . HIS A 1 84 ? 8.651 -12.891 2.029 1.00 85.56 84 HIS A C 1
ATOM 674 O O . HIS A 1 84 ? 8.374 -11.736 2.397 1.00 85.56 84 HIS A O 1
ATOM 680 N N . GLN A 1 85 ? 9.049 -13.182 0.790 1.00 89.44 85 GLN A N 1
ATOM 681 C CA . GLN A 1 85 ? 8.904 -12.219 -0.297 1.00 89.44 85 GLN A CA 1
ATOM 682 C C . GLN A 1 85 ? 7.412 -11.935 -0.496 1.00 89.44 85 GLN A C 1
ATOM 684 O O . GLN A 1 85 ? 6.558 -12.814 -0.341 1.00 89.44 85 GLN A O 1
ATOM 689 N N . LEU A 1 86 ? 7.064 -10.693 -0.823 1.00 91.94 86 LEU A N 1
ATOM 690 C CA . LEU A 1 86 ? 5.656 -10.345 -0.975 1.00 91.94 86 LEU A CA 1
ATOM 691 C C . LEU A 1 86 ? 5.014 -11.068 -2.178 1.00 91.94 86 LEU A C 1
ATOM 693 O O . LEU A 1 86 ? 3.847 -11.439 -2.091 1.00 91.94 86 LEU A O 1
ATOM 697 N N . CYS A 1 87 ? 5.759 -11.339 -3.256 1.00 92.75 87 CYS A N 1
ATOM 698 C CA . CYS A 1 87 ? 5.309 -12.164 -4.386 1.00 92.75 87 CYS A CA 1
ATOM 699 C C . CYS A 1 87 ? 5.006 -13.616 -3.987 1.00 92.75 87 CYS A C 1
ATOM 701 O O . CYS A 1 87 ? 4.009 -14.162 -4.455 1.00 92.75 87 CYS A O 1
ATOM 703 N N . GLU A 1 88 ? 5.780 -14.213 -3.078 1.00 92.25 88 GLU A N 1
ATOM 704 C CA . GLU A 1 88 ? 5.520 -15.560 -2.556 1.00 92.25 88 GLU A CA 1
ATOM 705 C C . GLU A 1 88 ? 4.176 -15.595 -1.820 1.00 92.25 88 GLU A C 1
ATOM 707 O O . GLU A 1 88 ? 3.325 -16.438 -2.090 1.00 92.25 88 GLU A O 1
ATOM 712 N N . VAL A 1 89 ? 3.927 -14.612 -0.953 1.00 93.31 89 VAL A N 1
ATOM 713 C CA . VAL A 1 89 ? 2.664 -14.512 -0.205 1.00 93.31 89 VAL A CA 1
ATOM 714 C C . VAL A 1 89 ? 1.481 -14.249 -1.134 1.00 93.31 89 VAL A C 1
ATOM 716 O O . VAL A 1 89 ? 0.399 -14.814 -0.959 1.00 93.31 89 VAL A O 1
ATOM 719 N N . VAL A 1 90 ? 1.663 -13.354 -2.104 1.00 94.19 90 VAL A N 1
ATOM 720 C CA . VAL A 1 90 ? 0.586 -12.870 -2.968 1.00 94.19 90 VAL A CA 1
ATOM 721 C C . VAL A 1 90 ? 0.257 -13.870 -4.075 1.00 94.19 90 VAL A C 1
ATOM 723 O O . VAL A 1 90 ? -0.914 -14.200 -4.271 1.00 94.19 90 VAL A O 1
ATOM 726 N N . TYR A 1 91 ? 1.269 -14.359 -4.785 1.00 93.44 91 TYR A N 1
ATOM 727 C CA . TYR A 1 91 ? 1.119 -15.187 -5.981 1.00 93.44 91 TYR A CA 1
ATOM 728 C C . TYR A 1 91 ? 1.491 -16.656 -5.756 1.00 93.44 91 TYR A C 1
ATOM 730 O O . TYR A 1 91 ? 1.139 -17.494 -6.582 1.00 93.44 91 TYR A O 1
ATOM 738 N N . GLY A 1 92 ? 2.135 -17.003 -4.638 1.00 92.19 92 GLY A N 1
ATOM 739 C CA . GLY A 1 92 ? 2.631 -18.362 -4.403 1.00 92.19 92 GLY A CA 1
ATOM 740 C C . GLY A 1 92 ? 3.848 -18.709 -5.258 1.00 92.19 92 GLY A C 1
ATOM 741 O O . GLY A 1 92 ? 4.096 -19.888 -5.487 1.00 92.19 92 GLY A O 1
ATOM 742 N N . ILE A 1 93 ? 4.559 -17.698 -5.764 1.00 87.50 93 ILE A N 1
ATOM 743 C CA . ILE A 1 93 ? 5.739 -17.851 -6.617 1.00 87.50 93 ILE A CA 1
ATOM 744 C C . ILE A 1 93 ? 6.931 -17.270 -5.864 1.00 87.50 93 ILE A C 1
ATOM 746 O O . ILE A 1 93 ? 6.870 -16.132 -5.400 1.00 87.50 93 ILE A O 1
ATOM 750 N N . THR A 1 94 ? 7.997 -18.051 -5.745 1.00 82.50 94 THR A N 1
ATOM 751 C CA . THR A 1 94 ? 9.302 -17.574 -5.285 1.00 82.50 94 THR A CA 1
ATOM 752 C C . THR A 1 94 ? 10.041 -16.980 -6.476 1.00 82.50 94 THR A C 1
ATOM 754 O O . THR A 1 94 ? 10.159 -17.652 -7.500 1.00 82.50 94 THR A O 1
ATOM 757 N N . ASP A 1 95 ? 10.502 -15.738 -6.358 1.00 78.06 95 ASP A N 1
ATOM 758 C CA . ASP A 1 95 ? 11.430 -15.170 -7.335 1.00 78.06 95 ASP A CA 1
ATOM 759 C C . ASP A 1 95 ? 12.855 -15.561 -6.931 1.00 78.06 95 ASP A C 1
ATOM 761 O O . ASP A 1 95 ? 13.145 -15.646 -5.728 1.00 78.06 95 ASP A O 1
ATOM 765 N N . ASP A 1 96 ? 13.721 -15.809 -7.915 1.00 73.12 96 ASP A N 1
ATOM 766 C CA . ASP A 1 96 ? 15.135 -16.072 -7.657 1.00 73.12 96 ASP A CA 1
ATOM 767 C C . ASP A 1 96 ? 15.690 -14.848 -6.937 1.00 73.12 96 ASP A C 1
ATOM 769 O O . ASP A 1 96 ? 15.750 -13.750 -7.490 1.00 73.12 96 ASP A O 1
ATOM 773 N N . ASP A 1 97 ? 15.993 -15.023 -5.651 1.00 64.56 97 ASP A N 1
ATOM 774 C CA . ASP A 1 97 ? 16.304 -13.914 -4.768 1.00 64.56 97 ASP A CA 1
ATOM 775 C C . ASP A 1 97 ? 17.540 -13.177 -5.308 1.00 64.56 97 ASP A C 1
ATOM 777 O O . ASP A 1 97 ? 18.646 -13.728 -5.249 1.00 64.56 97 ASP A O 1
ATOM 781 N N . PRO A 1 98 ? 17.406 -11.926 -5.795 1.00 56.72 98 PRO A N 1
ATOM 782 C CA . PRO A 1 98 ? 18.551 -11.186 -6.312 1.00 56.72 98 PRO A CA 1
ATOM 783 C C . PRO A 1 98 ? 19.582 -10.883 -5.212 1.00 56.72 98 PRO A C 1
ATOM 785 O O . PRO A 1 98 ? 20.677 -10.412 -5.511 1.00 56.72 98 PRO A O 1
ATOM 788 N N . TYR A 1 99 ? 19.249 -11.135 -3.940 1.00 58.72 99 TYR A N 1
ATOM 789 C CA . TYR A 1 99 ? 20.137 -10.992 -2.791 1.00 58.72 99 TYR A CA 1
ATOM 790 C C . TYR A 1 99 ? 20.877 -12.283 -2.419 1.00 58.72 99 TYR A C 1
ATOM 792 O O . TYR A 1 99 ? 21.825 -12.211 -1.638 1.00 58.72 99 TYR A O 1
ATOM 800 N N . ASN A 1 100 ? 20.503 -13.441 -2.968 1.00 54.53 100 ASN A N 1
ATOM 801 C CA . ASN A 1 100 ? 21.031 -14.742 -2.547 1.00 54.53 100 ASN A CA 1
ATOM 802 C C . ASN A 1 100 ? 22.206 -15.241 -3.409 1.00 54.53 100 ASN A C 1
ATOM 804 O O . ASN A 1 100 ? 22.449 -16.441 -3.503 1.00 54.53 100 ASN A O 1
ATOM 808 N N . SER A 1 101 ? 22.959 -14.333 -4.039 1.00 54.62 101 SER A N 1
ATOM 809 C CA . SER A 1 101 ? 24.331 -14.658 -4.436 1.00 54.62 101 SER A CA 1
ATOM 810 C C . SER A 1 101 ? 25.187 -14.665 -3.169 1.00 54.62 101 SER A C 1
ATOM 812 O O . SER A 1 101 ? 25.229 -13.640 -2.488 1.00 54.62 101 SER A O 1
ATOM 814 N N . ASP A 1 102 ? 25.885 -15.765 -2.880 1.00 52.72 102 ASP A N 1
ATOM 815 C CA . ASP A 1 102 ? 26.741 -16.006 -1.696 1.00 52.72 102 ASP A CA 1
ATOM 816 C C . ASP A 1 102 ? 27.877 -14.969 -1.451 1.00 52.72 102 ASP A C 1
ATOM 818 O O . ASP A 1 102 ? 28.716 -15.150 -0.572 1.00 52.72 102 ASP A O 1
ATOM 822 N N . ASP A 1 103 ? 27.889 -13.850 -2.183 1.00 52.22 103 ASP A N 1
ATOM 823 C CA . ASP A 1 103 ? 28.911 -12.794 -2.204 1.00 52.22 103 ASP A CA 1
ATOM 824 C C . ASP A 1 103 ? 28.338 -11.371 -1.910 1.00 52.22 103 ASP A C 1
ATOM 826 O O . ASP A 1 103 ? 28.984 -10.346 -2.136 1.00 52.22 103 ASP A O 1
ATOM 830 N N . SER A 1 104 ? 27.079 -11.258 -1.448 1.00 50.97 104 SER A N 1
ATOM 831 C CA . SER A 1 104 ? 26.265 -10.023 -1.579 1.00 50.97 104 SER A CA 1
ATOM 832 C C . SER A 1 104 ? 26.151 -9.096 -0.358 1.00 50.97 104 SER A C 1
ATOM 834 O O . SER A 1 104 ? 25.754 -7.935 -0.518 1.00 50.97 104 SER A O 1
ATOM 836 N N . ASP A 1 105 ? 26.508 -9.537 0.853 1.00 52.12 105 ASP A N 1
ATOM 837 C CA . ASP A 1 105 ? 26.215 -8.764 2.080 1.00 52.12 105 ASP A CA 1
ATOM 838 C C . ASP A 1 105 ? 27.002 -7.435 2.152 1.00 52.12 105 ASP A C 1
ATOM 840 O O . ASP A 1 105 ? 26.586 -6.460 2.791 1.00 52.12 105 ASP A O 1
ATOM 844 N N . ILE A 1 106 ? 28.124 -7.361 1.428 1.00 51.44 106 ILE A N 1
ATOM 845 C CA . ILE A 1 106 ? 28.955 -6.159 1.288 1.00 51.44 106 ILE A CA 1
ATOM 846 C C . ILE A 1 106 ? 28.662 -5.433 -0.035 1.00 51.44 106 ILE A C 1
ATOM 848 O O . ILE A 1 106 ? 28.724 -4.202 -0.076 1.00 51.44 106 ILE A O 1
ATOM 852 N N . SER A 1 107 ? 28.287 -6.138 -1.108 1.00 54.84 107 SER A N 1
ATOM 853 C CA . SER A 1 107 ? 28.220 -5.541 -2.446 1.00 54.84 107 SER A CA 1
ATOM 854 C C . SER A 1 107 ? 27.011 -4.624 -2.639 1.00 54.84 107 SER A C 1
ATOM 856 O O . SER A 1 107 ? 27.186 -3.540 -3.179 1.00 54.84 107 SER A O 1
ATOM 858 N N . ILE A 1 108 ? 25.818 -4.947 -2.121 1.00 52.34 108 ILE A N 1
ATOM 859 C CA . ILE A 1 108 ? 24.598 -4.166 -2.425 1.00 52.34 108 ILE A CA 1
ATOM 860 C C . ILE A 1 108 ? 24.435 -2.940 -1.520 1.00 52.34 108 ILE A C 1
ATOM 862 O O . ILE A 1 108 ? 24.022 -1.875 -1.982 1.00 52.34 108 ILE A O 1
ATOM 866 N N . LYS A 1 109 ? 24.824 -3.029 -0.240 1.00 53.19 109 LYS A N 1
ATOM 867 C CA . LYS A 1 109 ? 24.915 -1.839 0.627 1.00 53.19 109 LYS A CA 1
ATOM 868 C C . LYS A 1 109 ? 25.928 -0.845 0.063 1.00 53.19 109 LYS A C 1
ATOM 870 O O . LYS A 1 109 ? 25.699 0.360 0.153 1.00 53.19 109 LYS A O 1
ATOM 875 N N . ASN A 1 110 ? 27.009 -1.348 -0.534 1.00 52.19 110 ASN A N 1
ATOM 876 C CA . ASN A 1 110 ? 27.989 -0.529 -1.230 1.00 52.19 110 ASN A CA 1
ATOM 877 C C . ASN A 1 110 ? 27.478 -0.052 -2.593 1.00 52.19 110 ASN A C 1
ATOM 879 O O . ASN A 1 110 ? 27.703 1.108 -2.895 1.00 52.19 110 ASN A O 1
ATOM 883 N N . LEU A 1 111 ? 26.716 -0.843 -3.357 1.00 54.47 111 LEU A N 1
ATOM 884 C CA . LEU A 1 111 ? 26.125 -0.434 -4.639 1.00 54.47 111 LEU A CA 1
ATOM 885 C C . LEU A 1 111 ? 25.105 0.698 -4.444 1.00 54.47 111 LEU A C 1
ATOM 887 O O . LEU A 1 111 ? 25.221 1.753 -5.060 1.00 54.47 111 LEU A O 1
ATOM 891 N N . ALA A 1 112 ? 24.177 0.534 -3.496 1.00 54.38 112 ALA A N 1
ATOM 892 C CA . ALA A 1 112 ? 23.193 1.555 -3.147 1.00 54.38 112 ALA A CA 1
ATOM 893 C C . ALA A 1 112 ? 23.852 2.812 -2.548 1.00 54.38 112 ALA A C 1
ATOM 895 O O . ALA A 1 112 ? 23.434 3.930 -2.839 1.00 54.38 112 ALA A O 1
ATOM 896 N N . ARG A 1 113 ? 24.913 2.666 -1.735 1.00 53.22 113 ARG A N 1
ATOM 897 C CA . ARG A 1 113 ? 25.698 3.818 -1.248 1.00 53.22 113 ARG A CA 1
ATOM 898 C C . ARG A 1 113 ? 26.479 4.499 -2.372 1.00 53.22 113 ARG A C 1
ATOM 900 O O . ARG A 1 113 ? 26.552 5.722 -2.385 1.00 53.22 113 ARG A O 1
ATOM 907 N N . HIS A 1 114 ? 27.030 3.743 -3.313 1.00 49.22 114 HIS A N 1
ATOM 908 C CA . HIS A 1 114 ? 27.821 4.267 -4.421 1.00 49.22 114 HIS A CA 1
ATOM 909 C C . HIS A 1 114 ? 26.944 5.019 -5.435 1.00 49.22 114 HIS A C 1
ATOM 911 O O . HIS A 1 114 ? 27.351 6.072 -5.925 1.00 49.22 114 HIS A O 1
ATOM 917 N N . GLU A 1 115 ? 25.717 4.556 -5.698 1.00 52.62 115 GLU A N 1
ATOM 918 C CA . GLU A 1 115 ? 24.753 5.265 -6.556 1.00 52.62 115 GLU A CA 1
ATOM 919 C C . GLU A 1 115 ? 24.226 6.563 -5.915 1.00 52.62 115 GLU A C 1
ATOM 921 O O . GLU A 1 115 ? 24.052 7.562 -6.609 1.00 52.62 115 GLU A O 1
ATOM 926 N N . ILE A 1 116 ? 24.032 6.598 -4.590 1.00 53.53 116 ILE A N 1
ATOM 927 C CA . ILE A 1 116 ? 23.565 7.806 -3.882 1.00 53.53 116 ILE A CA 1
ATOM 928 C C . ILE A 1 116 ? 24.664 8.886 -3.792 1.00 53.53 116 ILE A C 1
ATOM 930 O O . ILE A 1 116 ? 24.349 10.076 -3.801 1.00 53.53 116 ILE A O 1
ATOM 934 N N . TYR A 1 117 ? 25.946 8.502 -3.713 1.00 47.75 117 TYR A N 1
ATOM 935 C CA . TYR A 1 117 ? 27.058 9.446 -3.506 1.00 47.75 117 TYR A CA 1
ATOM 936 C C . TYR A 1 117 ? 27.719 9.973 -4.793 1.00 47.75 117 TYR A C 1
ATOM 938 O O . TYR A 1 117 ? 28.286 11.067 -4.768 1.00 47.75 117 TYR A O 1
ATOM 946 N N . HIS A 1 118 ? 27.624 9.281 -5.933 1.00 44.00 118 HIS A N 1
ATOM 947 C CA . HIS A 1 118 ? 28.231 9.738 -7.192 1.00 44.00 118 HIS A CA 1
ATOM 948 C C . HIS A 1 118 ? 27.230 10.458 -8.106 1.00 44.00 118 HIS A C 1
ATOM 950 O O . HIS A 1 118 ? 26.928 10.024 -9.212 1.00 44.00 118 HIS A O 1
ATOM 956 N N . GLY A 1 119 ? 26.768 11.634 -7.670 1.00 45.78 119 GLY A N 1
ATOM 957 C CA . GLY A 1 119 ? 25.931 12.560 -8.448 1.00 45.78 119 GLY A CA 1
ATOM 958 C C . GLY A 1 119 ? 26.623 13.242 -9.642 1.00 45.78 119 GLY A C 1
ATOM 959 O O . GLY A 1 119 ? 26.324 14.398 -9.934 1.00 45.78 119 GLY A O 1
ATOM 960 N N . LYS A 1 120 ? 27.571 12.581 -10.320 1.00 48.81 120 LYS A N 1
ATOM 961 C CA . LYS A 1 120 ? 28.258 13.106 -11.512 1.00 48.81 120 LYS A CA 1
ATOM 962 C C . LYS A 1 120 ? 28.674 11.980 -12.459 1.00 48.81 120 LYS A C 1
ATOM 964 O O . LYS A 1 120 ? 29.709 11.360 -12.248 1.00 48.81 120 LYS A O 1
ATOM 969 N N . THR A 1 121 ? 27.872 11.758 -13.498 1.00 42.59 121 THR A N 1
ATOM 970 C CA . THR A 1 121 ? 28.229 11.470 -14.909 1.00 42.59 121 THR A CA 1
ATOM 971 C C . THR A 1 121 ? 26.992 10.880 -15.589 1.00 42.59 121 THR A C 1
ATOM 973 O O . THR A 1 121 ? 26.432 9.890 -15.129 1.00 42.59 121 THR A O 1
ATOM 976 N N . GLY A 1 122 ? 26.520 11.521 -16.660 1.00 49.75 122 GLY A N 1
ATOM 977 C CA . GLY A 1 122 ? 25.269 11.200 -17.363 1.00 49.75 122 GLY A CA 1
ATOM 978 C C . GLY A 1 122 ? 25.259 9.877 -18.137 1.00 49.75 122 GLY A C 1
ATOM 979 O O . GLY A 1 122 ? 24.469 9.750 -19.060 1.00 49.75 122 GLY A O 1
ATOM 980 N N . ASP A 1 123 ? 26.110 8.917 -17.772 1.00 50.53 123 ASP A N 1
ATOM 981 C CA . ASP A 1 123 ? 26.374 7.687 -18.534 1.00 50.53 123 ASP A CA 1
ATOM 982 C C . ASP A 1 123 ? 25.993 6.405 -17.763 1.00 50.53 123 ASP A C 1
ATOM 984 O O . ASP A 1 123 ? 26.144 5.289 -18.249 1.00 50.53 123 ASP A O 1
ATOM 988 N N . ARG A 1 124 ? 25.492 6.547 -16.526 1.00 50.16 124 ARG A N 1
ATOM 989 C CA . ARG A 1 124 ? 25.108 5.426 -15.644 1.00 50.16 124 ARG A CA 1
ATOM 990 C C . ARG A 1 124 ? 23.717 5.572 -15.032 1.00 50.16 124 ARG A C 1
ATOM 992 O O . ARG A 1 124 ? 23.459 5.054 -13.948 1.00 50.16 124 ARG A O 1
ATOM 999 N N . ILE A 1 125 ? 22.801 6.265 -15.707 1.00 57.97 125 ILE A N 1
ATOM 1000 C CA . ILE A 1 125 ? 21.384 6.105 -15.371 1.00 57.97 125 ILE A CA 1
ATOM 1001 C C . ILE A 1 125 ? 21.029 4.690 -15.826 1.00 57.97 125 ILE A C 1
ATOM 1003 O O . ILE A 1 125 ? 20.883 4.443 -17.022 1.00 57.97 125 ILE A O 1
ATOM 1007 N N . GLY A 1 126 ? 21.002 3.749 -14.876 1.00 67.12 126 GLY A N 1
ATOM 1008 C CA . GLY A 1 126 ? 20.589 2.374 -15.134 1.00 67.12 126 GLY A CA 1
ATOM 1009 C C . GLY A 1 126 ? 19.282 2.365 -15.921 1.00 67.12 126 GLY A C 1
ATOM 1010 O O . GLY A 1 126 ? 18.448 3.258 -15.750 1.00 67.12 126 GLY A O 1
ATOM 1011 N N . LYS A 1 127 ? 19.127 1.384 -16.811 1.00 85.56 127 LYS A N 1
ATOM 1012 C CA . LYS A 1 127 ? 17.975 1.282 -17.705 1.00 85.56 127 LYS A CA 1
ATOM 1013 C C . LYS A 1 127 ? 16.682 1.476 -16.911 1.00 85.56 127 LYS A C 1
ATOM 1015 O O . LYS A 1 127 ? 16.467 0.833 -15.885 1.00 85.56 127 LYS A O 1
ATOM 1020 N N . ASP A 1 128 ? 15.821 2.374 -17.375 1.00 89.25 128 ASP A N 1
ATOM 1021 C CA . ASP A 1 128 ? 14.491 2.504 -16.794 1.00 89.25 128 ASP A CA 1
ATOM 1022 C C . ASP A 1 128 ? 13.688 1.239 -17.092 1.00 89.25 128 ASP A C 1
ATOM 1024 O O . ASP A 1 128 ? 13.519 0.850 -18.251 1.00 89.25 128 ASP A O 1
ATOM 1028 N N . VAL A 1 129 ? 13.150 0.630 -16.043 1.00 91.69 129 VAL A N 1
ATOM 1029 C CA . VAL A 1 129 ? 12.303 -0.557 -16.127 1.00 91.69 129 VAL A CA 1
ATOM 1030 C C . VAL A 1 129 ? 10.976 -0.303 -15.422 1.00 91.69 129 VAL A C 1
ATOM 1032 O O . VAL A 1 129 ? 10.884 0.477 -14.468 1.00 91.69 129 VAL A O 1
ATOM 1035 N N . GLU A 1 130 ? 9.918 -0.956 -15.894 1.00 93.56 130 GLU A N 1
ATOM 1036 C CA . GLU A 1 130 ? 8.670 -1.007 -15.139 1.00 93.56 130 GLU A CA 1
ATOM 1037 C C . GLU A 1 130 ? 8.799 -2.027 -14.012 1.00 93.56 130 GLU A C 1
ATOM 1039 O O . GLU A 1 130 ? 9.127 -3.188 -14.243 1.00 93.56 130 GLU A O 1
ATOM 1044 N N . LYS A 1 131 ? 8.506 -1.598 -12.785 1.00 93.50 131 LYS A N 1
ATOM 1045 C CA . LYS A 1 131 ? 8.426 -2.474 -11.619 1.00 93.50 131 LYS A CA 1
ATOM 1046 C C . LYS A 1 131 ? 7.041 -2.420 -11.002 1.00 93.50 131 LYS A C 1
ATOM 1048 O O . LYS A 1 131 ? 6.384 -1.376 -10.983 1.00 93.50 131 LYS A O 1
ATOM 1053 N N . GLU A 1 132 ? 6.621 -3.552 -10.455 1.00 94.94 132 GLU A N 1
ATOM 1054 C CA . GLU A 1 132 ? 5.371 -3.668 -9.718 1.00 94.94 132 GLU A CA 1
ATOM 1055 C C . GLU A 1 132 ? 5.586 -3.286 -8.247 1.00 94.94 132 GLU A C 1
ATOM 1057 O O . GLU A 1 132 ? 6.369 -3.910 -7.522 1.00 94.94 132 GLU A O 1
ATOM 1062 N N . ILE A 1 133 ? 4.899 -2.227 -7.817 1.00 96.38 133 ILE A N 1
ATOM 1063 C CA . ILE A 1 133 ? 4.969 -1.680 -6.462 1.00 96.38 133 ILE A CA 1
ATOM 1064 C C . ILE A 1 133 ? 3.666 -1.987 -5.737 1.00 96.38 133 ILE A C 1
ATOM 1066 O O . ILE A 1 133 ? 2.590 -1.576 -6.169 1.00 96.38 133 ILE A O 1
ATOM 1070 N N . ALA A 1 134 ? 3.765 -2.677 -4.608 1.00 97.75 134 ALA A N 1
ATOM 1071 C CA . ALA A 1 134 ? 2.665 -2.943 -3.702 1.00 97.75 134 ALA A CA 1
ATOM 1072 C C . ALA A 1 134 ? 2.420 -1.772 -2.744 1.00 97.75 134 ALA A C 1
ATOM 1074 O O . ALA A 1 134 ? 3.354 -1.221 -2.154 1.00 97.75 134 ALA A O 1
ATOM 1075 N N . VAL A 1 135 ? 1.146 -1.449 -2.527 1.00 98.06 135 VAL A N 1
ATOM 1076 C CA . VAL A 1 135 ? 0.659 -0.573 -1.459 1.00 98.06 135 VAL A CA 1
ATOM 1077 C C . VAL A 1 135 ? -0.082 -1.429 -0.442 1.00 98.06 135 VAL A C 1
ATOM 1079 O O . VAL A 1 135 ? -1.119 -2.012 -0.744 1.00 98.06 135 VAL A O 1
ATOM 1082 N N . MET A 1 136 ? 0.450 -1.494 0.774 1.00 98.06 136 MET A N 1
ATOM 1083 C CA . MET A 1 136 ? -0.009 -2.395 1.827 1.00 98.06 136 MET A CA 1
ATOM 1084 C C . MET A 1 136 ? -0.551 -1.613 3.018 1.00 98.06 136 MET A C 1
ATOM 1086 O O . MET A 1 136 ? 0.167 -0.812 3.619 1.00 98.06 136 MET A O 1
ATOM 1090 N N . PHE A 1 137 ? -1.790 -1.890 3.408 1.00 98.06 137 PHE A N 1
ATOM 1091 C CA . PHE A 1 137 ? -2.511 -1.220 4.485 1.00 98.06 137 PHE A CA 1
ATOM 1092 C C . PHE A 1 137 ? -2.750 -2.193 5.634 1.00 98.06 137 PHE A C 1
ATOM 1094 O O . PHE A 1 137 ? -3.492 -3.156 5.475 1.00 98.06 137 PHE A O 1
ATOM 1101 N N . TYR A 1 138 ? -2.150 -1.939 6.795 1.00 97.50 138 TYR A N 1
ATOM 1102 C CA . TYR A 1 138 ? -2.427 -2.713 8.003 1.00 97.50 138 TYR A CA 1
ATOM 1103 C C . TYR A 1 138 ? -3.554 -2.060 8.785 1.00 97.50 138 TYR A C 1
ATOM 1105 O O . TYR A 1 138 ? -3.418 -0.920 9.248 1.00 97.50 138 TYR A O 1
ATOM 1113 N N . ILE A 1 139 ? -4.635 -2.805 8.955 1.00 96.88 139 ILE A N 1
ATOM 1114 C CA . ILE A 1 139 ? -5.804 -2.408 9.721 1.00 96.88 139 ILE A CA 1
ATOM 1115 C C . ILE A 1 139 ? -5.810 -3.229 11.008 1.00 96.88 139 ILE A C 1
ATOM 1117 O O . ILE A 1 139 ? -5.871 -4.456 10.979 1.00 96.88 139 ILE A O 1
ATOM 1121 N N . GLU A 1 140 ? -5.731 -2.543 12.141 1.00 95.44 140 GLU A N 1
ATOM 1122 C CA . GLU A 1 140 ? -5.652 -3.146 13.467 1.00 95.44 140 GLU A CA 1
ATOM 1123 C C . GLU A 1 140 ? -7.013 -3.116 14.158 1.00 95.44 140 GLU A C 1
ATOM 1125 O O . GLU A 1 140 ? -7.737 -2.113 14.108 1.00 95.44 140 GLU A O 1
ATOM 1130 N N . ARG A 1 141 ? -7.353 -4.214 14.833 1.00 93.56 141 ARG A N 1
ATOM 1131 C CA . ARG A 1 141 ? -8.520 -4.286 15.702 1.00 93.56 141 ARG A CA 1
ATOM 1132 C C . ARG A 1 141 ? -8.187 -3.614 17.030 1.00 93.56 141 ARG A C 1
ATOM 1134 O O . ARG A 1 141 ? -7.299 -4.045 17.752 1.00 93.56 141 ARG A O 1
ATOM 1141 N N . GLN A 1 142 ? -8.916 -2.557 17.351 1.00 92.50 142 GLN A N 1
ATOM 1142 C CA . GLN A 1 142 ? -8.795 -1.843 18.617 1.00 92.50 142 GLN A CA 1
ATOM 1143 C C . GLN A 1 142 ? -9.546 -2.588 19.727 1.00 92.50 142 GLN A C 1
ATOM 1145 O O . GLN A 1 142 ? -10.490 -3.334 19.454 1.00 92.50 142 GLN A O 1
ATOM 1150 N N . ASN A 1 143 ? -9.209 -2.306 20.989 1.00 88.12 143 ASN A N 1
ATOM 1151 C CA . ASN A 1 143 ? -9.892 -2.878 22.163 1.00 88.12 143 ASN A CA 1
ATOM 1152 C C . ASN A 1 143 ? -11.409 -2.601 22.171 1.00 88.12 143 ASN A C 1
ATOM 1154 O O . ASN A 1 143 ? -12.182 -3.371 22.724 1.00 88.12 143 ASN A O 1
ATOM 1158 N N . THR A 1 144 ? -11.849 -1.531 21.501 1.00 88.00 144 THR A N 1
ATOM 1159 C CA . THR A 1 144 ? -13.267 -1.175 21.315 1.00 88.00 144 THR A CA 1
ATOM 1160 C C . THR A 1 144 ? -14.006 -2.069 20.311 1.00 88.00 144 THR A C 1
ATOM 1162 O O . THR A 1 144 ? -15.182 -1.847 20.037 1.00 88.00 144 THR A O 1
ATOM 1165 N N . GLY A 1 145 ? -13.315 -3.021 19.680 1.00 84.62 145 GLY A N 1
ATOM 1166 C CA . GLY A 1 145 ? -13.831 -3.835 18.581 1.00 84.62 145 GLY A CA 1
ATOM 1167 C C . GLY A 1 145 ? -13.844 -3.125 17.224 1.00 84.62 145 GLY A C 1
ATOM 1168 O O . GLY A 1 145 ? -14.085 -3.776 16.209 1.00 84.62 145 GLY A O 1
ATOM 1169 N N . LYS A 1 146 ? -13.551 -1.817 17.174 1.00 89.50 146 LYS A N 1
ATOM 1170 C CA . LYS A 1 146 ? -13.436 -1.056 15.923 1.00 89.50 146 LYS A CA 1
ATOM 1171 C C . LYS A 1 146 ? -12.120 -1.364 15.215 1.00 89.50 146 LYS A C 1
ATOM 1173 O O . LYS A 1 146 ? -11.107 -1.641 15.849 1.00 89.50 146 LYS A O 1
ATOM 1178 N N . PHE A 1 147 ? -12.127 -1.252 13.894 1.00 91.12 147 PHE A N 1
ATOM 1179 C CA . PHE A 1 147 ? -10.934 -1.401 13.068 1.00 91.12 147 PHE A CA 1
ATOM 1180 C C . PHE A 1 147 ? -10.370 -0.032 12.699 1.00 91.12 147 PHE A C 1
ATOM 1182 O O . PHE A 1 147 ? -11.121 0.856 12.291 1.00 91.12 147 PHE A O 1
ATOM 1189 N N . LYS A 1 148 ? -9.054 0.135 12.844 1.00 94.50 148 LYS A N 1
ATOM 1190 C CA . LYS A 1 148 ? -8.345 1.387 12.566 1.00 94.50 148 LYS A CA 1
ATOM 1191 C C . LYS A 1 148 ? -7.176 1.131 11.621 1.00 94.50 148 LYS A C 1
ATOM 1193 O O . LYS A 1 148 ? -6.406 0.196 11.821 1.00 94.50 148 LYS A O 1
ATOM 1198 N N . LEU A 1 149 ? -7.028 1.974 10.601 1.00 96.31 149 LEU A N 1
ATOM 1199 C CA . LEU A 1 149 ? -5.844 1.969 9.746 1.00 96.31 149 LEU A CA 1
ATOM 1200 C C . LEU A 1 149 ? -4.628 2.417 10.566 1.00 96.31 149 LEU A C 1
ATOM 1202 O O . LEU A 1 149 ? -4.583 3.556 11.017 1.00 96.31 149 LEU A O 1
ATOM 1206 N N . GLU A 1 150 ? -3.646 1.535 10.743 1.00 95.62 150 GLU A N 1
ATOM 1207 C CA . GLU A 1 150 ? -2.464 1.800 11.575 1.00 95.62 150 GLU A CA 1
ATOM 1208 C C . GLU A 1 150 ? -1.199 1.976 10.725 1.00 95.62 150 GLU A C 1
ATOM 1210 O O . GLU A 1 150 ? -0.338 2.819 11.020 1.00 95.62 150 GLU A O 1
ATOM 1215 N N . LYS A 1 151 ? -1.049 1.214 9.631 1.00 95.94 151 LYS A N 1
ATOM 1216 C CA . LYS A 1 151 ? 0.142 1.294 8.767 1.00 95.94 151 LYS A CA 1
ATOM 1217 C C . LYS A 1 151 ? -0.206 1.335 7.294 1.00 95.94 151 LYS A C 1
ATOM 1219 O O . LYS A 1 151 ? -1.152 0.704 6.855 1.00 95.94 151 LYS A O 1
ATOM 1224 N N . ILE A 1 152 ? 0.642 2.041 6.557 1.00 97.06 152 ILE A N 1
ATOM 1225 C CA . ILE A 1 152 ? 0.714 2.008 5.104 1.00 97.06 152 ILE A CA 1
ATOM 1226 C C . ILE A 1 152 ? 2.184 1.768 4.782 1.00 97.06 152 ILE A C 1
ATOM 1228 O O . ILE A 1 152 ? 3.047 2.445 5.351 1.00 97.06 152 ILE A O 1
ATOM 1232 N N . LYS A 1 153 ? 2.469 0.777 3.946 1.00 96.31 153 LYS A N 1
ATOM 1233 C CA . LYS A 1 153 ? 3.811 0.438 3.479 1.00 96.31 153 LYS A CA 1
ATOM 1234 C C . LYS A 1 153 ? 3.801 0.342 1.960 1.00 96.31 153 LYS A C 1
ATOM 1236 O O . LYS A 1 153 ? 2.838 -0.152 1.384 1.00 96.31 153 LYS A O 1
ATOM 1241 N N . LEU A 1 154 ? 4.879 0.811 1.347 1.00 95.69 154 LEU A N 1
ATOM 1242 C CA . LEU A 1 154 ? 5.177 0.578 -0.059 1.00 95.69 154 LEU A CA 1
ATOM 1243 C C . LEU A 1 154 ? 6.291 -0.456 -0.141 1.00 95.69 154 LEU A C 1
ATOM 1245 O O . LEU A 1 154 ? 7.224 -0.388 0.662 1.00 95.69 154 LEU A O 1
ATOM 1249 N N . SER A 1 155 ? 6.179 -1.397 -1.068 1.00 94.75 155 SER A N 1
ATOM 1250 C CA . SER A 1 155 ? 7.199 -2.420 -1.285 1.00 94.75 155 SER A CA 1
ATOM 1251 C C . SER A 1 155 ? 7.195 -2.876 -2.735 1.00 94.75 155 SER A C 1
ATOM 1253 O O . SER A 1 155 ? 6.124 -3.083 -3.294 1.00 94.75 155 SER A O 1
ATOM 1255 N N . ASN A 1 156 ? 8.354 -3.117 -3.339 1.00 93.62 156 ASN A N 1
ATOM 1256 C CA . ASN A 1 156 ? 8.424 -4.031 -4.477 1.00 93.62 156 ASN A CA 1
ATOM 1257 C C . ASN A 1 156 ? 7.930 -5.414 -4.038 1.00 93.62 156 ASN A C 1
ATOM 1259 O O . ASN A 1 156 ? 8.129 -5.812 -2.885 1.00 93.62 156 ASN A O 1
ATOM 1263 N N . LEU A 1 157 ? 7.298 -6.143 -4.957 1.00 92.56 157 LEU A N 1
ATOM 1264 C CA . LEU A 1 157 ? 6.817 -7.493 -4.667 1.00 92.56 157 LEU A CA 1
ATOM 1265 C C . LEU A 1 157 ? 7.947 -8.486 -4.377 1.00 92.56 157 LEU A C 1
ATOM 1267 O O . LEU A 1 157 ? 7.767 -9.385 -3.567 1.00 92.56 157 LEU A O 1
ATOM 1271 N N . THR A 1 158 ? 9.117 -8.279 -4.976 1.00 89.62 158 THR A N 1
ATOM 1272 C CA . THR A 1 158 ? 10.305 -9.120 -4.775 1.00 89.62 158 THR A CA 1
ATOM 1273 C C . THR A 1 158 ? 10.994 -8.886 -3.431 1.00 89.62 158 THR A C 1
ATOM 1275 O O . THR A 1 158 ? 11.901 -9.623 -3.061 1.00 89.62 158 THR A O 1
ATOM 1278 N N . LEU A 1 159 ? 10.587 -7.861 -2.671 1.00 89.44 159 LEU A N 1
ATOM 1279 C CA . LEU A 1 159 ? 11.171 -7.584 -1.364 1.00 89.44 159 LEU A CA 1
ATOM 1280 C C . LEU A 1 159 ? 10.454 -8.345 -0.250 1.00 89.44 159 LEU A C 1
ATOM 1282 O O . LEU A 1 159 ? 9.232 -8.512 -0.235 1.00 89.44 159 LEU A O 1
ATOM 1286 N N . TYR A 1 160 ? 11.251 -8.717 0.743 1.00 89.06 160 TYR A N 1
ATOM 1287 C CA . TYR A 1 160 ? 10.805 -9.302 1.994 1.00 89.06 160 TYR A CA 1
ATOM 1288 C C . TYR A 1 160 ? 9.967 -8.320 2.814 1.00 89.06 160 TYR A C 1
ATOM 1290 O O . TYR A 1 160 ? 10.365 -7.177 3.064 1.00 89.06 160 TYR A O 1
ATOM 1298 N N . MET A 1 161 ? 8.810 -8.775 3.297 1.00 88.94 161 MET A N 1
ATOM 1299 C CA . MET A 1 161 ? 7.927 -7.950 4.114 1.00 88.94 161 MET A CA 1
ATOM 1300 C C . MET A 1 161 ? 7.414 -8.701 5.340 1.00 88.94 161 MET A C 1
ATOM 1302 O O . MET A 1 161 ? 6.733 -9.715 5.241 1.00 88.94 161 MET A O 1
ATOM 1306 N N . ASN A 1 162 ? 7.669 -8.156 6.534 1.00 90.06 162 ASN A N 1
ATOM 1307 C CA . ASN A 1 162 ? 7.075 -8.698 7.755 1.00 90.06 162 ASN A CA 1
ATOM 1308 C C . ASN A 1 162 ? 5.582 -8.332 7.829 1.00 90.06 162 ASN A C 1
ATOM 1310 O O . ASN A 1 162 ? 5.220 -7.180 8.114 1.00 90.06 162 ASN A O 1
ATOM 1314 N N . LEU A 1 163 ? 4.741 -9.340 7.599 1.00 91.12 163 LEU A N 1
ATOM 1315 C CA . LEU A 1 163 ? 3.281 -9.258 7.619 1.00 91.12 163 LEU A CA 1
ATOM 1316 C C . LEU A 1 163 ? 2.668 -9.672 8.964 1.00 91.12 163 LEU A C 1
ATOM 1318 O O . LEU A 1 163 ? 1.448 -9.618 9.110 1.00 91.12 163 LEU A O 1
ATOM 1322 N N . ARG A 1 164 ? 3.492 -10.010 9.968 1.00 89.12 164 ARG A N 1
ATOM 1323 C CA . ARG A 1 164 ? 3.075 -10.391 11.331 1.00 89.12 164 ARG A CA 1
ATOM 1324 C C . ARG A 1 164 ? 2.087 -11.559 11.377 1.00 89.12 164 ARG A C 1
ATOM 1326 O O . ARG A 1 164 ? 1.201 -11.551 12.225 1.00 89.12 164 ARG A O 1
ATOM 1333 N N . GLU A 1 165 ? 2.179 -12.483 10.420 1.00 88.25 165 GLU A N 1
ATOM 1334 C CA . GLU A 1 165 ? 1.243 -13.611 10.273 1.00 88.25 165 GLU A CA 1
ATOM 1335 C C . GLU A 1 165 ? -0.235 -13.175 10.121 1.00 88.25 165 GLU A C 1
ATOM 1337 O O . GLU A 1 165 ? -1.156 -13.985 10.201 1.00 88.25 165 GLU A O 1
ATOM 1342 N N . ALA A 1 166 ? -0.493 -11.881 9.885 1.00 92.06 166 ALA A N 1
ATOM 1343 C CA . ALA A 1 166 ? -1.839 -11.342 9.763 1.00 92.06 166 ALA A CA 1
ATOM 1344 C C . ALA A 1 166 ? -2.417 -11.642 8.370 1.00 92.06 166 ALA A C 1
ATOM 1346 O O . ALA A 1 166 ? -1.708 -11.459 7.380 1.00 92.06 166 ALA A O 1
ATOM 1347 N N . PRO A 1 167 ? -3.699 -12.026 8.239 1.00 94.56 167 PRO A N 1
ATOM 1348 C CA . PRO A 1 167 ? -4.303 -12.312 6.939 1.00 94.56 167 PRO A CA 1
ATOM 1349 C C . PRO A 1 167 ? -4.058 -11.192 5.925 1.00 94.56 167 PRO A C 1
ATOM 1351 O O . PRO A 1 167 ? -4.186 -10.012 6.266 1.00 94.56 167 PRO A O 1
ATOM 1354 N N . VAL A 1 168 ? -3.710 -11.562 4.694 1.00 96.12 168 VAL A N 1
ATOM 1355 C CA . VAL A 1 168 ? -3.485 -10.619 3.594 1.00 96.12 168 VAL A CA 1
ATOM 1356 C C . VAL A 1 168 ? -4.628 -10.746 2.605 1.00 96.12 168 VAL A C 1
ATOM 1358 O O . VAL A 1 168 ? -4.851 -11.820 2.063 1.00 96.12 168 VAL A O 1
ATOM 1361 N N . TYR A 1 169 ? -5.331 -9.650 2.355 1.00 97.31 169 TYR A N 1
ATOM 1362 C CA . TYR A 1 169 ? -6.358 -9.543 1.327 1.00 97.31 169 TYR A CA 1
ATOM 1363 C C . TYR A 1 169 ? -5.768 -8.794 0.139 1.00 97.31 169 TYR A C 1
ATOM 1365 O O . TYR A 1 169 ? -5.457 -7.606 0.251 1.00 97.31 169 TYR A O 1
ATOM 1373 N N . TRP A 1 170 ? -5.576 -9.490 -0.977 1.00 97.62 170 TRP A N 1
ATOM 1374 C CA . TRP A 1 170 ? -4.968 -8.921 -2.173 1.00 97.62 170 TRP A CA 1
ATOM 1375 C C . TRP A 1 170 ? -6.038 -8.521 -3.182 1.00 97.62 170 TRP A C 1
ATOM 1377 O O . TRP A 1 170 ? -6.892 -9.323 -3.555 1.00 97.62 170 TRP A O 1
ATOM 1387 N N . LEU A 1 171 ? -5.997 -7.262 -3.611 1.00 97.38 171 LEU A N 1
ATOM 1388 C CA . LEU A 1 171 ? -6.967 -6.684 -4.543 1.00 97.38 171 LEU A CA 1
ATOM 1389 C C . LEU A 1 171 ? -6.506 -6.785 -6.004 1.00 97.38 171 LEU A C 1
ATOM 1391 O O . LEU A 1 171 ? -7.211 -6.324 -6.896 1.00 97.38 171 LEU A O 1
ATOM 1395 N N . GLY A 1 172 ? -5.326 -7.354 -6.254 1.00 95.81 172 GLY A N 1
ATOM 1396 C CA . GLY A 1 172 ? -4.757 -7.463 -7.591 1.00 95.81 172 GLY A CA 1
ATOM 1397 C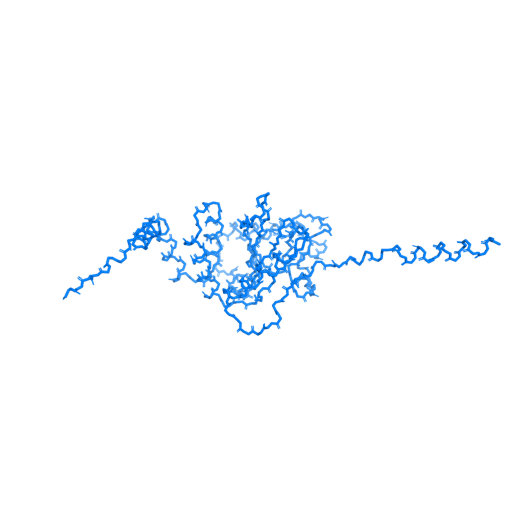 C . GLY A 1 172 ? -3.961 -6.234 -8.025 1.00 95.81 172 GLY A C 1
ATOM 1398 O O . GLY A 1 172 ? -3.632 -5.339 -7.237 1.00 95.81 172 GLY A O 1
ATOM 1399 N N . LYS A 1 173 ? -3.641 -6.225 -9.318 1.00 96.25 173 LYS A N 1
ATOM 1400 C CA . LYS A 1 173 ? -2.926 -5.146 -9.989 1.00 96.25 173 LYS A CA 1
ATOM 1401 C C . LYS A 1 173 ? -3.899 -4.062 -10.430 1.00 96.25 173 LYS A C 1
ATOM 1403 O O . LYS A 1 173 ? -4.896 -4.333 -11.092 1.00 96.25 173 LYS A O 1
ATOM 1408 N N . ILE A 1 174 ? -3.583 -2.824 -10.083 1.00 96.75 174 ILE A N 1
ATOM 1409 C CA . ILE A 1 174 ? -4.421 -1.651 -10.300 1.00 96.75 174 ILE A CA 1
ATOM 1410 C C . ILE A 1 174 ? -3.684 -0.652 -11.186 1.00 96.75 174 ILE A C 1
ATOM 1412 O O . ILE A 1 174 ? -2.478 -0.431 -11.061 1.00 96.75 174 ILE A O 1
ATOM 1416 N N . ASN A 1 175 ? -4.430 0.003 -12.074 1.00 96.19 175 ASN A N 1
ATOM 1417 C CA . ASN A 1 175 ? -3.905 1.103 -12.871 1.00 96.19 175 ASN A CA 1
ATOM 1418 C C . ASN A 1 175 ? -3.342 2.224 -11.969 1.00 96.19 175 ASN A C 1
ATOM 1420 O O . ASN A 1 175 ? -3.981 2.643 -11.000 1.00 96.19 175 ASN A O 1
ATOM 1424 N N . THR A 1 176 ? -2.167 2.749 -12.319 1.00 96.56 176 THR A N 1
ATOM 1425 C CA . THR A 1 176 ? -1.446 3.777 -11.549 1.00 96.56 176 THR A CA 1
ATOM 1426 C C . THR A 1 176 ? -2.300 5.012 -11.243 1.00 96.56 176 THR A C 1
ATOM 1428 O O . THR A 1 176 ? -2.239 5.539 -10.132 1.00 96.56 176 THR A O 1
ATOM 1431 N N . ASP A 1 177 ? -3.145 5.457 -12.175 1.00 96.69 177 ASP A N 1
ATOM 1432 C CA . ASP A 1 177 ? -4.009 6.624 -11.969 1.00 96.69 177 ASP A CA 1
ATOM 1433 C C . ASP A 1 177 ? -5.177 6.319 -11.023 1.00 96.69 177 ASP A C 1
ATOM 1435 O O . ASP A 1 177 ? -5.570 7.173 -10.224 1.00 96.69 177 ASP A O 1
ATOM 1439 N N . VAL A 1 178 ? -5.712 5.095 -11.075 1.00 97.06 178 VAL A N 1
ATOM 1440 C CA . VAL A 1 178 ? -6.762 4.630 -10.156 1.00 97.06 178 VAL A CA 1
ATOM 1441 C C . VAL A 1 178 ? -6.213 4.534 -8.731 1.00 97.06 178 VAL A C 1
ATOM 1443 O O . VAL A 1 178 ? -6.846 5.046 -7.806 1.00 97.06 178 VAL A O 1
ATOM 1446 N N . SER A 1 179 ? -5.015 3.964 -8.561 1.00 97.69 179 SER A N 1
ATOM 1447 C CA . SER A 1 179 ? -4.292 3.935 -7.281 1.00 97.69 179 SER A CA 1
ATOM 1448 C C . SER A 1 179 ? -4.076 5.345 -6.723 1.00 97.69 179 SER A C 1
ATOM 1450 O O . SER A 1 179 ? -4.425 5.630 -5.575 1.00 97.69 179 SER A O 1
ATOM 1452 N N . LEU A 1 180 ? -3.561 6.257 -7.552 1.00 98.19 180 LEU A N 1
ATOM 1453 C CA . LEU A 1 180 ? -3.273 7.628 -7.141 1.00 98.19 180 LEU A CA 1
ATOM 1454 C C . LEU A 1 180 ? -4.530 8.354 -6.650 1.00 98.19 180 LEU A C 1
ATOM 1456 O O . LEU A 1 180 ? -4.533 8.935 -5.564 1.00 98.19 180 LEU A O 1
ATOM 1460 N N . ASN A 1 181 ? -5.612 8.290 -7.429 1.00 97.50 181 ASN A N 1
ATOM 1461 C CA . ASN A 1 181 ? -6.881 8.924 -7.080 1.00 97.50 181 ASN A CA 1
ATOM 1462 C C . ASN A 1 181 ? -7.471 8.342 -5.789 1.00 97.50 181 ASN A C 1
ATOM 1464 O O . ASN A 1 181 ? -8.010 9.082 -4.963 1.00 97.50 181 ASN A O 1
ATOM 1468 N N . PHE A 1 182 ? -7.347 7.028 -5.592 1.00 97.81 182 PHE A N 1
ATOM 1469 C CA . PHE A 1 182 ? -7.797 6.358 -4.377 1.00 97.81 182 PHE A CA 1
ATOM 1470 C C . PHE A 1 182 ? -7.039 6.844 -3.135 1.00 97.81 182 PHE A C 1
ATOM 1472 O O . PHE A 1 182 ? -7.665 7.203 -2.137 1.00 97.81 182 PHE A O 1
ATOM 1479 N N . LEU A 1 183 ? -5.710 6.948 -3.207 1.00 98.06 183 LEU A N 1
ATOM 1480 C CA . LEU A 1 183 ? -4.887 7.463 -2.108 1.00 98.06 183 LEU A CA 1
ATOM 1481 C C . LEU A 1 183 ? -5.166 8.939 -1.804 1.00 98.06 183 LEU A C 1
ATOM 1483 O O . LEU A 1 183 ? -5.257 9.316 -0.635 1.00 98.06 183 LEU A O 1
ATOM 1487 N N . MET A 1 184 ? -5.337 9.773 -2.835 1.00 97.19 184 MET A N 1
ATOM 1488 C CA . MET A 1 184 ? -5.708 11.184 -2.666 1.00 97.19 184 MET A CA 1
ATOM 1489 C C . MET A 1 184 ? -7.058 11.328 -1.961 1.00 97.19 184 MET A C 1
ATOM 1491 O O . MET A 1 184 ? -7.195 12.146 -1.052 1.00 97.19 184 MET A O 1
ATOM 1495 N N . LYS A 1 185 ? -8.045 10.509 -2.342 1.00 96.00 185 LYS A N 1
ATOM 1496 C CA . LYS A 1 185 ? -9.345 10.464 -1.668 1.00 96.00 185 LYS A CA 1
ATOM 1497 C C . LYS A 1 185 ? -9.195 10.035 -0.207 1.00 96.00 185 LYS A C 1
ATOM 1499 O O . LYS A 1 185 ? -9.698 10.725 0.674 1.00 96.00 185 LYS A O 1
ATOM 1504 N N . MET A 1 186 ? -8.437 8.970 0.058 1.00 95.88 186 MET A N 1
ATOM 1505 C CA . MET A 1 186 ? -8.180 8.490 1.419 1.00 95.88 186 MET A CA 1
ATOM 1506 C C . MET A 1 186 ? -7.483 9.545 2.291 1.00 95.88 186 MET A C 1
ATOM 1508 O O . MET A 1 186 ? -7.774 9.642 3.478 1.00 95.88 186 MET A O 1
ATOM 1512 N N . PHE A 1 187 ? -6.596 10.362 1.715 1.00 95.94 187 PHE A N 1
ATOM 1513 C CA . PHE A 1 187 ? -5.956 11.476 2.421 1.00 95.94 187 PHE A CA 1
ATOM 1514 C C . PHE A 1 187 ? -6.963 12.550 2.835 1.00 95.94 187 PHE A C 1
ATOM 1516 O O . PHE A 1 187 ? -6.902 13.041 3.958 1.00 95.94 187 PHE A O 1
ATOM 1523 N N . ILE A 1 188 ? -7.888 12.905 1.940 1.00 93.88 188 ILE A N 1
ATOM 1524 C CA . ILE A 1 188 ? -8.926 13.911 2.205 1.00 93.88 188 ILE A CA 1
ATOM 1525 C C . ILE A 1 188 ? -9.908 13.422 3.279 1.00 93.88 188 ILE A C 1
ATOM 1527 O O . ILE A 1 188 ? -10.396 14.222 4.069 1.00 93.88 188 ILE A O 1
ATOM 1531 N N . GLU A 1 189 ? -10.201 12.122 3.305 1.00 92.50 189 GLU A N 1
ATOM 1532 C CA . GLU A 1 189 ? -11.159 11.505 4.233 1.00 92.50 189 GLU A CA 1
ATOM 1533 C C . GLU A 1 189 ? -10.559 11.156 5.606 1.00 92.50 189 GLU A C 1
ATOM 1535 O O . GLU A 1 189 ? -11.291 10.745 6.506 1.00 92.50 189 GLU A O 1
ATOM 1540 N N . ASN A 1 190 ? -9.243 11.293 5.787 1.00 90.19 190 ASN A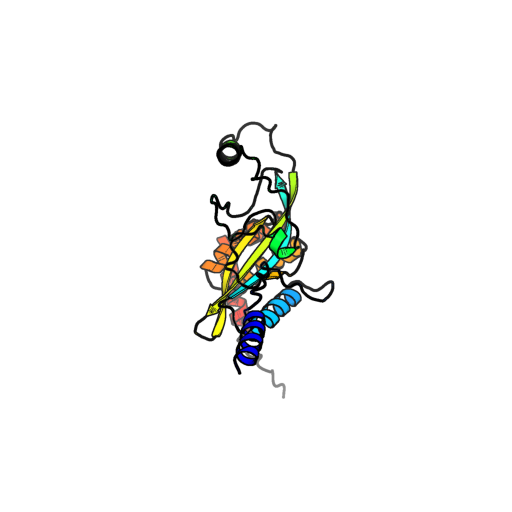 N 1
ATOM 1541 C CA . ASN A 1 190 ? -8.551 10.908 7.012 1.00 90.19 190 ASN A CA 1
ATOM 1542 C C . ASN A 1 190 ? -7.928 12.126 7.704 1.00 90.19 190 ASN A C 1
ATOM 1544 O O . ASN A 1 190 ? -7.047 12.764 7.139 1.00 90.19 190 ASN A O 1
ATOM 1548 N N . ASP A 1 191 ? -8.324 12.404 8.947 1.00 89.25 191 ASP A N 1
ATOM 1549 C CA . ASP A 1 191 ? -7.812 13.538 9.736 1.00 89.25 191 ASP A CA 1
ATOM 1550 C C . ASP A 1 191 ? -6.582 13.198 10.597 1.00 89.25 191 ASP A C 1
ATOM 1552 O O . ASP A 1 191 ? -5.987 14.071 11.234 1.00 89.25 191 ASP A O 1
ATOM 1556 N N . GLU A 1 192 ? -6.166 11.931 10.644 1.00 92.75 192 GLU A N 1
ATOM 1557 C CA . GLU A 1 192 ? -5.054 11.503 11.484 1.00 92.75 192 GLU A CA 1
ATOM 1558 C C . GLU A 1 192 ? -3.713 11.860 10.834 1.00 92.75 192 GLU A C 1
ATOM 1560 O O . GLU A 1 192 ? -3.250 11.208 9.896 1.00 92.75 192 GLU A O 1
ATOM 1565 N N . THR A 1 193 ? -3.022 12.854 11.399 1.00 93.00 193 THR A N 1
ATOM 1566 C CA . THR A 1 193 ? -1.728 13.361 10.906 1.00 93.00 193 THR A CA 1
ATOM 1567 C C . THR A 1 193 ? -0.702 12.253 10.631 1.00 93.00 193 THR A C 1
ATOM 1569 O O . THR A 1 193 ? 0.042 12.318 9.651 1.00 93.00 193 THR A O 1
ATOM 1572 N N . LYS A 1 194 ? -0.645 11.210 11.474 1.00 94.50 194 LYS A N 1
ATOM 1573 C CA . LYS A 1 194 ? 0.285 10.077 11.300 1.00 94.50 194 LYS A CA 1
ATOM 1574 C C . LYS A 1 194 ? -0.018 9.286 10.024 1.00 94.50 194 LYS A C 1
ATOM 1576 O O . LYS A 1 194 ? 0.913 8.887 9.328 1.00 94.50 194 LYS A O 1
ATOM 1581 N N . ILE A 1 195 ? -1.293 9.067 9.714 1.00 95.75 195 ILE A N 1
ATOM 1582 C CA . ILE A 1 195 ? -1.735 8.359 8.509 1.00 95.75 195 ILE A CA 1
ATOM 1583 C C . ILE A 1 195 ? -1.615 9.261 7.284 1.00 95.75 195 ILE A C 1
ATOM 1585 O O . ILE A 1 195 ? -1.062 8.825 6.277 1.00 95.75 195 ILE A O 1
ATOM 1589 N N . GLN A 1 196 ? -2.000 10.533 7.395 1.00 95.69 196 GLN A N 1
ATOM 1590 C CA . GLN A 1 196 ? -1.811 11.534 6.343 1.00 95.69 196 GLN A CA 1
ATOM 1591 C C . GLN A 1 196 ? -0.355 11.613 5.865 1.00 95.69 196 GLN A C 1
ATOM 1593 O O . GLN A 1 196 ? -0.111 11.602 4.662 1.00 95.69 196 GLN A O 1
ATOM 1598 N N . LYS A 1 197 ? 0.628 11.609 6.777 1.00 96.12 197 LYS A N 1
ATOM 1599 C CA . LYS A 1 197 ? 2.058 11.570 6.409 1.00 96.12 197 LYS A CA 1
ATOM 1600 C C . LYS A 1 197 ? 2.418 10.335 5.577 1.00 96.12 197 LYS A C 1
ATOM 1602 O O . LYS A 1 197 ? 3.138 10.447 4.588 1.00 96.12 197 LYS A O 1
ATOM 1607 N N . LYS A 1 198 ? 1.900 9.160 5.947 1.00 96.38 198 LYS A N 1
ATOM 1608 C CA . LYS A 1 198 ? 2.134 7.916 5.196 1.00 96.38 198 LYS A CA 1
ATOM 1609 C C . LYS A 1 198 ? 1.440 7.935 3.830 1.00 96.38 198 LYS A C 1
ATOM 1611 O O . LYS A 1 198 ? 2.013 7.455 2.857 1.00 96.38 198 LYS A O 1
ATOM 1616 N N . LEU A 1 199 ? 0.246 8.520 3.746 1.00 97.50 199 LEU A N 1
ATOM 1617 C CA . LEU A 1 199 ? -0.476 8.715 2.487 1.00 97.50 199 LEU A CA 1
ATOM 1618 C C . LEU A 1 199 ? 0.256 9.686 1.562 1.00 97.50 199 LEU A C 1
ATOM 1620 O O . LEU A 1 199 ? 0.387 9.386 0.384 1.00 97.50 199 LEU A O 1
ATOM 1624 N N . ILE A 1 200 ? 0.801 10.791 2.083 1.00 97.12 200 ILE A N 1
ATOM 1625 C CA . ILE A 1 200 ? 1.644 11.714 1.307 1.00 97.12 200 ILE A CA 1
ATOM 1626 C C . ILE A 1 200 ? 2.820 10.962 0.686 1.00 97.12 200 ILE A C 1
ATOM 1628 O O . ILE A 1 200 ? 3.048 11.096 -0.511 1.00 97.12 200 ILE A O 1
ATOM 1632 N N . HIS A 1 201 ? 3.511 10.130 1.469 1.00 95.69 201 HIS A N 1
ATOM 1633 C CA . HIS A 1 201 ? 4.621 9.317 0.972 1.00 95.69 201 HIS A CA 1
ATOM 1634 C C . HIS A 1 201 ? 4.184 8.307 -0.109 1.00 95.69 201 HIS A C 1
ATOM 1636 O O . HIS A 1 201 ? 4.875 8.106 -1.110 1.00 95.69 201 HIS A O 1
ATOM 1642 N N . ALA A 1 202 ? 3.014 7.682 0.056 1.00 97.00 202 ALA A N 1
ATOM 1643 C CA . ALA A 1 202 ? 2.457 6.781 -0.952 1.00 97.00 202 ALA A CA 1
ATOM 1644 C C . ALA A 1 202 ? 2.091 7.521 -2.252 1.00 97.00 202 ALA A C 1
ATOM 1646 O O . ALA A 1 202 ? 2.432 7.074 -3.347 1.00 97.00 202 ALA A O 1
ATOM 1647 N N . ILE A 1 203 ? 1.462 8.691 -2.135 1.00 97.69 203 ILE A N 1
ATOM 1648 C CA . ILE A 1 203 ? 1.080 9.562 -3.254 1.00 97.69 203 ILE A CA 1
ATOM 1649 C C . ILE A 1 203 ? 2.320 10.072 -3.994 1.00 97.69 203 ILE A C 1
ATOM 1651 O O . ILE A 1 203 ? 2.374 9.974 -5.217 1.00 97.69 203 ILE A O 1
ATOM 1655 N N . SER A 1 204 ? 3.345 10.545 -3.278 1.00 96.19 204 SER A N 1
ATOM 1656 C CA . SER A 1 204 ? 4.594 11.035 -3.881 1.00 96.19 204 SER A CA 1
ATOM 1657 C C . SER A 1 204 ? 5.383 9.947 -4.607 1.00 96.19 204 SER A C 1
ATOM 1659 O O . SER A 1 204 ? 6.257 10.251 -5.410 1.00 96.19 204 SER A O 1
ATOM 1661 N N . SER A 1 205 ? 5.081 8.679 -4.333 1.00 94.06 205 SER A N 1
ATOM 1662 C CA . SER A 1 205 ? 5.714 7.533 -4.981 1.00 94.06 205 SER A CA 1
ATOM 1663 C C . SER A 1 205 ? 5.066 7.140 -6.313 1.00 94.06 205 SER A C 1
ATOM 1665 O O . SER A 1 205 ? 5.489 6.160 -6.921 1.00 94.06 205 SER A O 1
ATOM 1667 N N . HIS A 1 206 ? 4.051 7.866 -6.781 1.00 95.88 206 HIS A N 1
ATOM 1668 C CA . HIS A 1 206 ? 3.476 7.646 -8.105 1.00 95.88 206 HIS A CA 1
ATOM 1669 C C . HIS A 1 206 ? 4.226 8.470 -9.150 1.00 95.88 206 HIS A C 1
ATOM 1671 O O . HIS A 1 206 ? 4.418 9.674 -8.979 1.00 95.88 206 HIS A O 1
ATOM 1677 N N . ASP A 1 207 ? 4.582 7.841 -10.269 1.00 92.69 207 ASP A N 1
ATOM 1678 C CA . ASP A 1 207 ? 5.222 8.504 -11.410 1.00 92.69 207 ASP A CA 1
ATOM 1679 C C . ASP A 1 207 ? 4.193 9.280 -12.257 1.00 92.69 207 ASP A C 1
ATOM 1681 O O . ASP A 1 207 ? 3.867 8.943 -13.396 1.00 92.69 207 ASP A O 1
ATOM 1685 N N . ARG A 1 208 ? 3.557 10.270 -11.624 1.00 95.38 208 ARG A N 1
ATOM 1686 C CA . ARG A 1 208 ? 2.517 11.132 -12.204 1.00 95.38 208 ARG A CA 1
ATOM 1687 C C . ARG A 1 208 ? 2.710 12.575 -11.732 1.00 95.38 208 ARG A C 1
ATOM 1689 O O . ARG A 1 208 ? 1.823 13.115 -11.063 1.00 95.38 208 ARG A O 1
ATOM 1696 N N . PRO A 1 209 ? 3.838 13.230 -12.065 1.00 94.06 209 PRO A N 1
ATOM 1697 C CA . PRO A 1 209 ? 4.164 14.567 -11.558 1.00 94.06 209 PRO A CA 1
ATOM 1698 C C . PRO A 1 209 ? 3.052 15.589 -11.839 1.00 94.06 209 PRO A C 1
ATOM 1700 O O . PRO A 1 209 ? 2.713 16.383 -10.962 1.00 94.06 209 PRO A O 1
ATOM 1703 N N . GLN A 1 210 ? 2.398 15.470 -12.999 1.00 96.38 210 GLN A N 1
ATOM 1704 C CA . GLN A 1 210 ? 1.279 16.315 -13.436 1.00 96.38 210 GLN A CA 1
ATOM 1705 C C . GLN A 1 210 ? 0.091 16.322 -12.453 1.00 96.38 210 GLN A C 1
ATOM 1707 O O . GLN A 1 210 ? -0.639 17.303 -12.364 1.00 96.38 210 GLN A O 1
ATOM 1712 N N . LYS A 1 211 ? -0.122 15.222 -11.715 1.00 96.44 211 LYS A N 1
ATOM 1713 C CA . LYS A 1 211 ? -1.202 15.072 -10.722 1.00 96.44 211 LYS A CA 1
ATOM 1714 C C . LYS A 1 211 ? -0.679 15.209 -9.292 1.00 96.44 211 LYS A C 1
ATOM 1716 O O . LYS A 1 211 ? -1.319 15.845 -8.456 1.00 96.44 211 LYS A O 1
ATOM 1721 N N . VAL A 1 212 ? 0.494 14.640 -9.014 1.00 97.19 212 VAL A N 1
ATOM 1722 C CA . VAL A 1 212 ? 1.115 14.619 -7.684 1.00 97.19 212 VAL A CA 1
ATOM 1723 C C . VAL A 1 212 ? 1.525 16.023 -7.237 1.00 97.19 212 VAL A C 1
ATOM 1725 O O . VAL A 1 212 ? 1.151 16.437 -6.141 1.00 97.19 212 VAL A O 1
ATOM 1728 N N . LEU A 1 213 ? 2.246 16.787 -8.065 1.00 97.25 213 LEU A N 1
ATOM 1729 C CA . LEU A 1 213 ? 2.794 18.084 -7.649 1.00 97.25 213 LEU A CA 1
ATOM 1730 C C . LEU A 1 213 ? 1.705 19.119 -7.327 1.00 97.25 213 LEU A C 1
ATOM 1732 O O . LEU A 1 213 ? 1.795 19.740 -6.263 1.00 97.25 213 LEU A O 1
ATOM 1736 N N . PRO A 1 214 ? 0.638 19.286 -8.139 1.00 97.12 214 PRO A N 1
ATOM 1737 C CA . PRO A 1 214 ? -0.455 20.184 -7.772 1.00 97.12 214 PRO A CA 1
ATOM 1738 C C . PRO A 1 214 ? -1.141 19.783 -6.463 1.00 97.12 214 PRO A C 1
ATOM 1740 O O . PRO A 1 214 ? -1.491 20.647 -5.661 1.00 97.12 214 PRO A O 1
ATOM 1743 N N . PHE A 1 215 ? -1.309 18.482 -6.216 1.00 96.25 215 PHE A N 1
ATOM 1744 C CA . PHE A 1 215 ? -1.908 17.980 -4.980 1.00 96.25 215 PHE A CA 1
ATOM 1745 C C . PHE A 1 215 ? -1.029 18.270 -3.754 1.00 96.25 215 PHE A C 1
ATOM 1747 O O . PHE A 1 215 ? -1.516 18.819 -2.766 1.00 96.25 215 PHE A O 1
ATOM 1754 N N . LEU A 1 216 ? 0.275 17.980 -3.828 1.00 96.06 216 LEU A N 1
ATOM 1755 C CA . LEU A 1 216 ? 1.223 18.277 -2.748 1.00 96.06 216 LEU A CA 1
ATOM 1756 C C . LEU A 1 216 ? 1.331 19.784 -2.482 1.00 96.06 216 LEU A C 1
ATOM 1758 O O . LEU A 1 216 ? 1.347 20.202 -1.325 1.00 96.06 216 LEU A O 1
ATOM 1762 N N . ARG A 1 217 ? 1.312 20.613 -3.534 1.00 96.38 217 ARG A N 1
ATOM 1763 C CA . ARG A 1 217 ? 1.278 22.076 -3.403 1.00 96.38 217 ARG A CA 1
ATOM 1764 C C . ARG A 1 217 ? 0.059 22.539 -2.603 1.00 96.38 217 ARG A C 1
ATOM 1766 O O . ARG A 1 217 ? 0.217 23.333 -1.681 1.00 96.38 217 ARG A O 1
ATOM 1773 N N . LYS A 1 218 ? -1.137 22.012 -2.892 1.00 95.12 218 LYS A N 1
ATOM 1774 C CA . LYS A 1 218 ? -2.359 22.330 -2.124 1.00 95.12 218 LYS A CA 1
ATOM 1775 C C . LYS A 1 218 ? -2.249 21.933 -0.650 1.00 95.12 218 LYS A C 1
ATOM 1777 O O . LYS A 1 218 ? -2.781 22.639 0.206 1.00 95.12 218 LYS A O 1
ATOM 1782 N N . ILE A 1 219 ? -1.572 20.824 -0.338 1.00 93.19 219 ILE A N 1
ATOM 1783 C CA . ILE A 1 219 ? -1.325 20.402 1.050 1.00 93.19 219 ILE A CA 1
ATOM 1784 C C . ILE A 1 219 ? -0.411 21.402 1.764 1.00 93.19 219 ILE A C 1
ATOM 1786 O O . ILE A 1 219 ? -0.756 21.854 2.854 1.00 93.19 219 ILE A O 1
ATOM 1790 N N . ILE A 1 220 ? 0.719 21.766 1.148 1.00 93.00 220 ILE A N 1
ATOM 1791 C CA . ILE A 1 220 ? 1.702 22.701 1.724 1.00 93.00 220 ILE A CA 1
ATOM 1792 C C . ILE A 1 220 ? 1.073 24.076 1.963 1.00 93.00 220 ILE A C 1
ATOM 1794 O O . ILE A 1 220 ? 1.269 24.670 3.017 1.00 93.00 220 ILE A O 1
ATOM 1798 N N . LEU A 1 221 ? 0.254 24.552 1.021 1.00 93.31 221 LEU A N 1
ATOM 1799 C CA . LEU A 1 221 ? -0.472 25.819 1.139 1.00 93.31 221 LEU A CA 1
ATOM 1800 C C . LEU A 1 221 ? -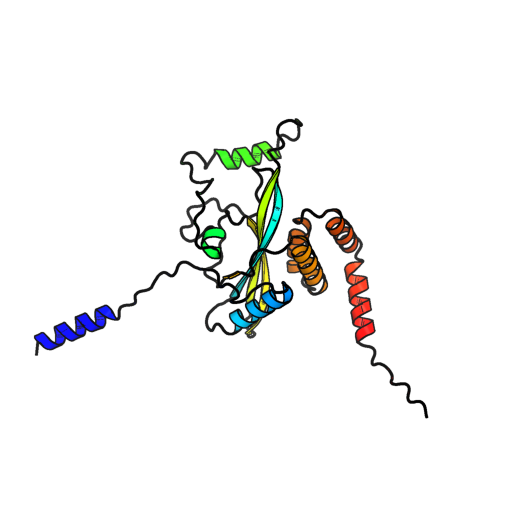1.659 25.761 2.121 1.00 93.31 221 LEU A C 1
ATOM 1802 O O . LEU A 1 221 ? -2.397 26.734 2.243 1.00 93.31 221 LEU A O 1
ATOM 1806 N N . GLY A 1 222 ? -1.906 24.623 2.779 1.00 88.31 222 GLY A N 1
ATOM 1807 C CA . GLY A 1 222 ? -3.022 24.448 3.715 1.00 88.31 222 GLY A CA 1
ATOM 1808 C C . GLY A 1 222 ? -4.413 24.443 3.067 1.00 88.31 222 GLY A C 1
ATOM 1809 O O . GLY A 1 222 ? -5.418 24.325 3.769 1.00 88.31 222 GLY A O 1
ATOM 1810 N N . GLN A 1 223 ? -4.496 24.504 1.736 1.00 86.50 223 GLN A N 1
ATOM 1811 C CA . GLN A 1 223 ? -5.746 24.646 0.980 1.00 86.50 223 GLN A CA 1
ATOM 1812 C C . GLN A 1 223 ? -6.656 23.414 1.115 1.00 86.50 223 GLN A C 1
ATOM 1814 O O . GLN A 1 223 ? -7.877 23.527 1.073 1.00 86.50 223 GLN A O 1
ATOM 1819 N N . MET A 1 224 ? -6.086 22.240 1.402 1.00 79.25 224 MET A N 1
ATOM 1820 C CA . MET A 1 224 ? -6.855 20.997 1.564 1.00 79.25 224 MET A CA 1
ATOM 1821 C C . MET A 1 224 ? -7.706 20.954 2.846 1.00 79.25 224 MET A C 1
ATOM 1823 O O . MET A 1 224 ? -8.751 20.299 2.876 1.00 79.25 224 MET A O 1
ATOM 1827 N N . LYS A 1 225 ? -7.291 21.654 3.913 1.00 65.69 225 LYS A N 1
ATOM 1828 C CA . LYS A 1 225 ? -8.045 21.723 5.182 1.00 65.69 225 LYS A CA 1
ATOM 1829 C C . LYS A 1 225 ? -9.150 22.781 5.141 1.00 65.69 225 LYS A C 1
ATOM 1831 O O . LYS A 1 225 ? -10.167 22.643 5.820 1.00 65.69 225 LYS A O 1
ATOM 1836 N N . THR A 1 226 ? -8.959 23.825 4.341 1.00 57.75 226 THR A N 1
ATOM 1837 C CA . THR A 1 226 ? -9.938 24.902 4.157 1.00 57.75 226 THR A CA 1
ATOM 1838 C C . THR A 1 226 ? -11.140 24.407 3.348 1.00 57.75 226 THR A C 1
ATOM 1840 O O . THR A 1 226 ? -12.283 24.603 3.764 1.00 57.75 226 THR A O 1
ATOM 1843 N N . ASP A 1 227 ? -10.891 23.651 2.277 1.00 56.31 227 ASP A N 1
ATOM 1844 C CA . ASP A 1 227 ? -11.947 23.113 1.411 1.00 56.31 227 ASP A CA 1
ATOM 1845 C C . ASP A 1 227 ? -12.773 22.006 2.088 1.00 56.31 227 ASP A C 1
ATOM 1847 O O . ASP A 1 227 ? -13.996 21.942 1.936 1.00 56.31 227 ASP A O 1
ATOM 1851 N N . SER A 1 228 ? -12.132 21.143 2.883 1.00 55.53 228 SER A N 1
ATOM 1852 C CA . SER A 1 228 ? -12.813 20.076 3.637 1.00 55.53 228 SER A CA 1
ATOM 1853 C C . SER A 1 228 ? -13.702 20.636 4.754 1.00 55.53 228 SER A C 1
ATOM 1855 O O . SER A 1 228 ? -14.852 20.210 4.886 1.00 55.53 228 SER A O 1
ATOM 1857 N N . LYS A 1 229 ? -13.245 21.665 5.487 1.00 54.59 229 LYS A N 1
ATOM 1858 C CA . LYS A 1 229 ? -14.076 22.382 6.473 1.00 54.59 229 LYS A CA 1
ATOM 1859 C C . LYS A 1 229 ? -15.254 23.124 5.831 1.00 54.59 229 LYS A C 1
ATOM 1861 O O . LYS A 1 229 ? -16.352 23.081 6.385 1.00 54.59 229 LYS A O 1
ATOM 1866 N N . MET A 1 230 ? -15.077 23.757 4.664 1.00 54.38 230 MET A N 1
ATOM 1867 C CA . MET A 1 230 ? -16.198 24.385 3.942 1.00 54.38 230 MET A CA 1
ATOM 1868 C C . MET A 1 230 ? -17.235 23.356 3.474 1.00 54.38 230 MET A C 1
ATOM 1870 O O . MET A 1 230 ? -18.437 23.586 3.611 1.00 54.38 230 MET A O 1
ATOM 1874 N N . ARG A 1 231 ? -16.793 22.193 2.978 1.00 56.34 231 ARG A N 1
ATOM 1875 C CA . ARG A 1 231 ? -17.693 21.108 2.554 1.00 56.34 231 ARG A CA 1
ATOM 1876 C C . ARG A 1 231 ? -18.494 20.514 3.713 1.00 56.34 231 ARG A C 1
ATOM 1878 O O . ARG A 1 231 ? -19.689 20.281 3.550 1.00 56.34 231 ARG A O 1
ATOM 1885 N N . LEU A 1 232 ? -17.877 20.317 4.880 1.00 54.31 232 LEU A N 1
ATOM 1886 C CA . LEU A 1 232 ? -18.582 19.854 6.081 1.00 54.31 232 LEU A CA 1
ATOM 1887 C C . LEU A 1 232 ? -19.586 20.901 6.589 1.00 54.31 232 LEU A C 1
ATOM 1889 O O . LEU A 1 232 ? -20.708 20.546 6.933 1.00 54.31 232 LEU A O 1
ATOM 1893 N N . ARG A 1 233 ? -19.240 22.195 6.550 1.00 48.94 233 ARG A N 1
ATOM 1894 C CA . ARG A 1 233 ? -20.139 23.286 6.969 1.00 48.94 233 ARG A CA 1
ATOM 1895 C C . ARG A 1 233 ? -21.371 23.433 6.066 1.00 48.94 233 ARG A C 1
ATOM 1897 O O . ARG A 1 233 ? -22.454 23.713 6.572 1.00 48.94 233 ARG A O 1
ATOM 1904 N N . ASN A 1 234 ? -21.232 23.203 4.758 1.00 51.12 234 ASN A N 1
ATOM 1905 C CA . ASN A 1 234 ? -22.356 23.263 3.814 1.00 51.12 234 ASN A CA 1
ATOM 1906 C C . ASN A 1 234 ? -23.270 22.031 3.869 1.00 51.12 234 ASN A C 1
ATOM 1908 O O . ASN A 1 234 ? -24.455 22.153 3.574 1.00 51.12 234 ASN A O 1
ATOM 1912 N N . LYS A 1 235 ? -22.763 20.861 4.280 1.00 55.09 235 LYS A N 1
ATOM 1913 C CA . LYS A 1 235 ? -23.571 19.635 4.415 1.00 55.09 235 LYS A CA 1
ATOM 1914 C C . LYS A 1 235 ? -24.444 19.622 5.682 1.00 55.09 235 LYS A C 1
ATOM 1916 O O . LYS A 1 235 ? -25.417 18.880 5.733 1.00 55.09 235 LYS A O 1
ATOM 1921 N N . SER A 1 236 ? -24.119 20.458 6.672 1.00 51.78 236 SER A N 1
ATOM 1922 C CA . SER A 1 236 ? -24.846 20.581 7.946 1.00 51.78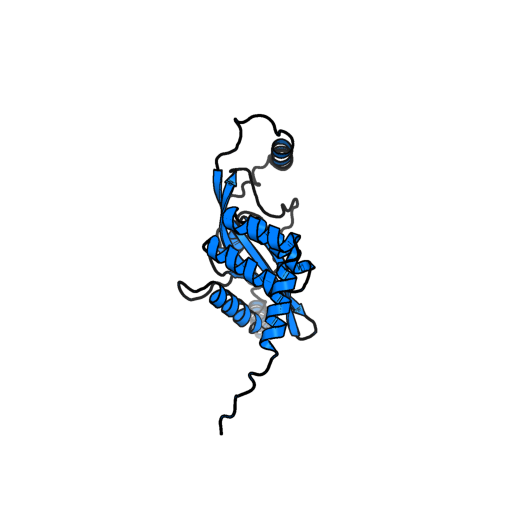 236 SER A CA 1
ATOM 1923 C C . SER A 1 236 ? -25.952 21.641 7.949 1.00 51.78 236 SER A C 1
ATOM 1925 O O . SER A 1 236 ? -26.609 21.810 8.973 1.00 51.78 236 SER A O 1
ATOM 1927 N N . ARG A 1 237 ? -26.167 22.382 6.851 1.00 45.09 237 ARG A N 1
ATOM 1928 C CA . ARG A 1 237 ? -27.352 23.242 6.722 1.00 45.09 237 ARG A CA 1
ATOM 1929 C C . ARG A 1 237 ? -28.534 22.365 6.295 1.00 45.09 237 ARG A C 1
ATOM 1931 O O . ARG A 1 237 ? -28.492 21.844 5.179 1.00 45.09 237 ARG A O 1
ATOM 1938 N N . PRO A 1 238 ? -29.577 22.193 7.129 1.00 49.16 238 PRO A N 1
ATOM 1939 C CA . PRO A 1 238 ? -30.812 21.594 6.655 1.00 49.16 238 PRO A CA 1
ATOM 1940 C C . PRO A 1 238 ? -31.319 22.462 5.506 1.00 49.16 238 PRO A C 1
ATOM 1942 O O . PRO A 1 238 ? -31.374 23.687 5.639 1.00 49.16 238 PRO A O 1
ATOM 1945 N N . GLN A 1 239 ? -31.653 21.842 4.374 1.00 48.91 239 GLN A N 1
ATOM 1946 C CA . GLN A 1 239 ? -32.407 22.532 3.338 1.00 48.91 239 GLN A CA 1
ATOM 1947 C C . GLN A 1 239 ? -33.712 22.993 3.986 1.00 48.91 239 GLN A C 1
ATOM 1949 O O . GLN A 1 239 ? -34.577 22.173 4.295 1.00 48.91 239 GLN A O 1
ATOM 1954 N N . GLN A 1 240 ? -33.816 24.292 4.270 1.00 46.94 240 GLN A N 1
ATOM 1955 C CA . GLN A 1 240 ? -35.084 24.909 4.618 1.00 46.94 240 GLN A CA 1
ATOM 1956 C C . GLN A 1 240 ? -35.988 24.674 3.414 1.00 46.94 240 GLN A C 1
ATOM 1958 O O . GLN A 1 240 ? -35.813 25.295 2.368 1.00 46.94 240 GLN A O 1
ATOM 1963 N N . LYS A 1 241 ? -36.890 23.696 3.543 1.00 50.66 241 LYS A N 1
ATOM 1964 C CA . LYS A 1 241 ? -37.982 23.493 2.601 1.00 50.66 241 LYS A CA 1
ATOM 1965 C C . LYS A 1 241 ? -38.732 24.813 2.539 1.00 50.66 241 LYS A C 1
ATOM 1967 O O . LYS A 1 241 ? -39.340 25.225 3.523 1.00 50.66 241 LYS A O 1
ATOM 1972 N N . THR A 1 242 ? -38.634 25.481 1.402 1.00 53.03 242 THR A N 1
ATOM 1973 C CA . THR A 1 242 ? -39.494 26.600 1.053 1.00 53.03 242 THR A CA 1
ATOM 1974 C C . THR A 1 242 ? -40.912 26.041 1.008 1.00 53.03 242 THR A C 1
ATOM 1976 O O . THR A 1 242 ? -41.261 25.293 0.100 1.00 53.03 242 THR A O 1
ATOM 1979 N N . ILE A 1 243 ? -41.689 26.303 2.056 1.00 57.06 243 ILE A N 1
ATOM 1980 C CA . ILE A 1 243 ? -43.131 26.081 2.051 1.00 57.06 243 ILE A CA 1
ATOM 1981 C C . ILE A 1 243 ? -43.694 27.276 1.288 1.00 57.06 243 ILE A C 1
ATOM 1983 O O . ILE A 1 243 ? -43.812 28.366 1.839 1.00 57.06 243 ILE A O 1
ATOM 1987 N N . THR A 1 244 ? -43.936 27.100 -0.006 1.00 62.84 244 THR A N 1
ATOM 1988 C CA . THR A 1 244 ? -44.822 27.989 -0.755 1.00 62.84 244 THR A CA 1
ATOM 1989 C C . THR A 1 244 ? -46.256 27.630 -0.383 1.00 62.84 244 THR A C 1
ATOM 1991 O O . THR A 1 244 ? -46.644 26.464 -0.487 1.00 62.84 244 THR A O 1
ATOM 1994 N N . ALA A 1 245 ? -46.971 28.632 0.128 1.00 62.72 245 ALA A N 1
ATOM 1995 C CA . ALA A 1 245 ? -48.409 28.617 0.369 1.00 62.72 245 ALA A CA 1
ATOM 1996 C C . ALA A 1 245 ? -49.189 28.732 -0.946 1.00 62.72 245 ALA A C 1
ATOM 1998 O O . ALA A 1 245 ? -48.626 29.317 -1.902 1.00 62.72 245 ALA A O 1
#

Radius of gyration: 24.24 Å; chains: 1; bounding box: 77×85×46 Å

pLDDT: mean 79.27, std 19.24, range [42.59, 98.19]